Protein AF-A0A957ZV72-F1 (afdb_monomer_lite)

Foldseek 3Di:
DPDDDDDDPPPPPPDPDPDDDPDDDDDDDDDDDDDDDDDDDDDDDDDDDDDDDDDDDDDDDDDDDDDDDDDDDDDDDDDDDDDDDDDPDDDPDPPDDPPPPPPPDDDDDAADEDPFWDKDKDWAWDQDPVRDIAGDAFWKKWWWDFDADPVRHGDDTDDDPVPTFIDTQHRRRITMTHRHGPDDTDIDTDDCPDDDDPVDPVPD

Structure (mmCIF, N/CA/C/O backbone):
data_AF-A0A957ZV72-F1
#
_entry.id   AF-A0A957ZV72-F1
#
loop_
_atom_site.group_PDB
_atom_site.id
_atom_site.type_symbol
_atom_site.label_atom_id
_atom_site.label_alt_id
_atom_site.label_comp_id
_atom_site.label_asym_id
_atom_site.label_entity_id
_atom_site.label_seq_id
_atom_site.pdbx_PDB_ins_code
_atom_site.Cartn_x
_atom_site.Cartn_y
_atom_site.Cartn_z
_atom_site.occupancy
_atom_site.B_iso_or_equiv
_atom_site.auth_seq_id
_atom_site.auth_comp_id
_atom_site.auth_asym_id
_atom_site.auth_atom_id
_atom_site.pdbx_PDB_model_num
ATOM 1 N N . MET A 1 1 ? -4.746 -18.434 36.155 1.00 45.59 1 MET A N 1
ATOM 2 C CA . MET A 1 1 ? -4.227 -19.087 34.923 1.00 45.59 1 MET A CA 1
ATOM 3 C C . MET A 1 1 ? -5.221 -18.943 33.766 1.00 45.59 1 MET A C 1
ATOM 5 O O . MET A 1 1 ? -6.078 -19.796 33.589 1.00 45.59 1 MET A O 1
ATOM 9 N N . ARG A 1 2 ? -5.132 -17.866 32.978 1.00 45.94 2 ARG A N 1
ATOM 10 C CA . ARG A 1 2 ? -5.829 -17.710 31.684 1.00 45.94 2 ARG A CA 1
ATOM 11 C C . ARG A 1 2 ? -4.906 -16.926 30.745 1.00 45.94 2 ARG A C 1
ATOM 13 O O . ARG A 1 2 ? -5.016 -15.717 30.615 1.00 45.94 2 ARG A O 1
ATOM 20 N N . ARG A 1 3 ? -3.920 -17.613 30.167 1.00 46.44 3 ARG A N 1
ATOM 21 C CA . ARG A 1 3 ? -2.978 -17.070 29.171 1.00 46.44 3 ARG A CA 1
ATOM 22 C C . ARG A 1 3 ? -2.811 -18.088 28.044 1.00 46.44 3 ARG A C 1
ATOM 24 O O . ARG A 1 3 ? -1.735 -18.650 27.888 1.00 46.44 3 ARG A O 1
ATOM 31 N N . THR A 1 4 ? -3.893 -18.429 27.337 1.00 46.22 4 THR A N 1
ATOM 32 C CA . THR A 1 4 ? -3.816 -19.278 26.121 1.00 46.22 4 THR A CA 1
ATOM 33 C C . THR A 1 4 ? -5.103 -19.264 25.280 1.00 46.22 4 THR A C 1
ATOM 35 O O . THR A 1 4 ? -5.586 -20.293 24.847 1.00 46.22 4 THR A O 1
ATOM 38 N N . PHE A 1 5 ? -5.703 -18.101 25.059 1.00 44.22 5 PHE A N 1
ATOM 39 C CA . PHE A 1 5 ? -6.773 -17.887 24.069 1.00 44.22 5 PHE A CA 1
ATOM 40 C C . PHE A 1 5 ? -6.642 -16.397 23.731 1.00 44.22 5 PHE A C 1
ATOM 42 O O . PHE A 1 5 ? -6.882 -15.571 24.597 1.00 44.22 5 PHE A O 1
ATOM 49 N N . ILE A 1 6 ? -6.089 -15.956 22.605 1.00 45.47 6 ILE A N 1
ATOM 50 C CA . ILE A 1 6 ? -6.620 -16.099 21.252 1.00 45.47 6 ILE A CA 1
ATOM 51 C C . ILE A 1 6 ? -5.424 -16.011 20.295 1.00 45.47 6 ILE A C 1
ATOM 53 O O . ILE A 1 6 ? -4.884 -14.950 19.998 1.00 45.47 6 ILE A O 1
ATOM 57 N N . MET A 1 7 ? -4.991 -17.188 19.868 1.00 45.09 7 MET A N 1
ATOM 58 C CA . MET A 1 7 ? -4.287 -17.422 18.619 1.00 45.09 7 MET A CA 1
ATOM 59 C C . MET A 1 7 ? -5.376 -17.534 17.538 1.00 45.09 7 MET A C 1
ATOM 61 O O . MET A 1 7 ? -6.415 -18.133 17.809 1.00 45.09 7 MET A O 1
ATOM 65 N N . ALA A 1 8 ? -5.121 -16.981 16.348 1.00 45.22 8 ALA A N 1
ATOM 66 C CA . ALA A 1 8 ? -5.982 -16.967 15.153 1.00 45.22 8 ALA A CA 1
ATOM 67 C C . ALA A 1 8 ? -6.896 -15.736 14.971 1.00 45.22 8 ALA A C 1
ATOM 69 O O . ALA A 1 8 ? -8.117 -15.836 14.872 1.00 45.22 8 ALA A O 1
ATOM 70 N N . MET A 1 9 ? -6.276 -14.564 14.800 1.00 43.50 9 MET A N 1
ATOM 71 C CA . MET A 1 9 ? -6.850 -13.495 13.979 1.00 43.50 9 MET A CA 1
ATOM 72 C C . MET A 1 9 ? -6.660 -13.891 12.506 1.00 43.50 9 MET A C 1
ATOM 74 O O . MET A 1 9 ? -5.627 -13.619 11.899 1.00 43.50 9 MET A O 1
ATOM 78 N N . VAL A 1 10 ? -7.623 -14.631 11.954 1.00 46.09 10 VAL A N 1
ATOM 79 C CA . VAL A 1 10 ? -7.646 -14.994 10.532 1.00 46.09 10 VAL A CA 1
ATOM 80 C C . VAL A 1 10 ? -8.085 -13.761 9.747 1.00 46.09 10 VAL A C 1
ATOM 82 O O . VAL A 1 10 ? -9.275 -13.489 9.599 1.00 46.09 10 VAL A O 1
ATOM 85 N N . VAL A 1 11 ? -7.111 -12.990 9.269 1.00 50.31 11 VAL A N 1
ATOM 86 C CA . VAL A 1 11 ? -7.327 -11.938 8.272 1.00 50.31 11 VAL A CA 1
ATOM 87 C C . VAL A 1 11 ? -7.622 -12.630 6.942 1.00 50.31 11 VAL A C 1
ATOM 89 O O . VAL A 1 11 ? -6.724 -13.020 6.201 1.00 50.31 11 VAL A O 1
ATOM 92 N N . GLY A 1 12 ? -8.907 -12.849 6.668 1.00 43.62 12 GLY A N 1
ATOM 93 C CA . GLY A 1 12 ? -9.397 -13.338 5.382 1.00 43.62 12 GLY A CA 1
ATOM 94 C C . GLY A 1 12 ? -9.333 -12.237 4.327 1.00 43.62 12 GLY A C 1
ATOM 95 O O . GLY A 1 12 ? -10.358 -11.670 3.962 1.00 43.62 12 GLY A O 1
ATOM 96 N N . MET A 1 13 ? -8.131 -11.914 3.854 1.00 54.44 13 MET A N 1
ATOM 97 C CA . MET A 1 13 ? -7.913 -11.013 2.722 1.00 54.44 13 MET A CA 1
ATOM 98 C C . MET A 1 13 ? -8.269 -11.760 1.429 1.00 54.44 13 MET A C 1
ATOM 100 O O . MET A 1 13 ? -7.431 -12.408 0.805 1.00 54.44 13 MET A O 1
ATOM 104 N N . MET A 1 14 ? -9.552 -11.740 1.059 1.00 45.16 14 MET A N 1
ATOM 105 C CA . MET A 1 14 ? -10.041 -12.338 -0.184 1.00 45.16 14 MET A CA 1
ATOM 106 C C . MET A 1 14 ? -9.709 -11.411 -1.363 1.00 45.16 14 MET A C 1
ATOM 108 O O . MET A 1 14 ? -10.489 -10.541 -1.740 1.00 45.16 14 MET A O 1
ATOM 112 N N . LEU A 1 15 ? -8.510 -11.591 -1.917 1.00 51.59 15 LEU A N 1
ATOM 113 C CA . LEU A 1 15 ? -7.984 -10.851 -3.064 1.00 51.59 15 LEU A CA 1
ATOM 114 C C . LEU A 1 15 ? -8.458 -11.523 -4.362 1.00 51.59 15 LEU A C 1
ATOM 116 O O . LEU A 1 15 ? -7.923 -12.549 -4.780 1.00 51.59 15 LEU A O 1
ATOM 120 N N . ILE A 1 16 ? -9.497 -10.974 -4.996 1.00 52.09 16 ILE A N 1
ATOM 121 C CA . ILE A 1 16 ? -9.956 -11.429 -6.317 1.00 52.09 16 ILE A CA 1
ATOM 122 C C . ILE A 1 16 ? -9.076 -10.749 -7.376 1.00 52.09 16 ILE A C 1
ATOM 124 O O . ILE A 1 16 ? -9.404 -9.678 -7.877 1.00 52.09 16 ILE A O 1
ATOM 128 N N . LEU A 1 17 ? -7.930 -11.359 -7.696 1.00 48.47 17 LEU A N 1
ATOM 129 C CA . LEU A 1 17 ? -7.063 -10.917 -8.793 1.00 48.47 17 LEU A CA 1
ATOM 130 C C . LEU A 1 17 ? -7.601 -11.444 -10.126 1.00 48.47 17 LEU A C 1
ATOM 132 O O . LEU A 1 17 ? -7.344 -12.584 -10.514 1.00 48.47 17 LEU A O 1
ATOM 136 N N . ALA A 1 18 ? -8.333 -10.604 -10.852 1.00 53.28 18 ALA A N 1
ATOM 137 C CA . ALA A 1 18 ? -8.634 -10.842 -12.258 1.00 53.28 18 ALA A CA 1
ATOM 138 C C . ALA A 1 18 ? -7.395 -10.501 -13.108 1.00 53.28 18 ALA A C 1
ATOM 140 O O . ALA A 1 18 ? -7.276 -9.409 -13.652 1.00 53.28 18 ALA A O 1
ATOM 141 N N . ALA A 1 19 ? -6.451 -11.439 -13.212 1.00 41.66 19 ALA A N 1
ATOM 142 C CA . ALA A 1 19 ? -5.298 -11.310 -14.098 1.00 41.66 19 ALA A CA 1
ATOM 143 C C . ALA A 1 19 ? -5.722 -11.544 -15.562 1.00 41.66 19 ALA A C 1
ATOM 145 O O . ALA A 1 19 ? -5.683 -12.667 -16.067 1.00 41.66 19 ALA A O 1
ATOM 146 N N . CYS A 1 20 ? -6.148 -10.488 -16.256 1.00 64.12 20 CYS A N 1
ATOM 147 C CA . CYS A 1 20 ? -6.241 -10.491 -17.716 1.00 64.12 20 CYS A CA 1
ATOM 148 C C . CYS A 1 20 ? -4.926 -9.961 -18.293 1.00 64.12 20 CYS A C 1
ATOM 150 O O . CYS A 1 20 ? -4.662 -8.769 -18.234 1.00 64.12 20 CYS A O 1
ATOM 152 N N . GLY A 1 21 ? -4.097 -10.848 -18.846 1.00 46.22 21 GLY A N 1
ATOM 153 C CA . GLY A 1 21 ? -2.824 -10.445 -19.447 1.00 46.22 21 GLY A CA 1
ATOM 154 C C . GLY A 1 21 ? -2.107 -11.584 -20.160 1.00 46.22 21 GLY A C 1
ATOM 155 O O . GLY A 1 21 ? -1.022 -11.990 -19.760 1.00 46.22 21 GLY A O 1
ATOM 156 N N . ARG A 1 22 ? -2.721 -12.141 -21.212 1.00 54.75 22 ARG A N 1
ATOM 157 C CA . ARG A 1 22 ? -2.072 -13.099 -22.123 1.00 54.75 22 ARG A CA 1
ATOM 158 C C . ARG A 1 22 ? -1.557 -12.340 -23.349 1.00 54.75 22 ARG A C 1
ATOM 160 O O . ARG A 1 22 ? -2.198 -12.347 -24.393 1.00 54.75 22 ARG A O 1
ATOM 167 N N . GLY A 1 23 ? -0.424 -11.660 -23.185 1.00 50.06 23 GLY A N 1
ATOM 168 C CA . GLY A 1 23 ? 0.313 -10.992 -24.259 1.00 50.06 23 GLY A CA 1
ATOM 169 C C . GLY A 1 23 ? 1.466 -11.866 -24.749 1.00 50.06 23 GLY A C 1
ATOM 170 O O . GLY A 1 23 ? 2.357 -12.229 -23.987 1.00 50.06 23 GLY A O 1
ATOM 171 N N . ASN A 1 24 ? 1.403 -12.249 -26.018 1.00 56.78 24 ASN A N 1
ATOM 172 C CA . ASN A 1 24 ? 2.382 -13.043 -26.749 1.00 56.78 24 ASN A CA 1
ATOM 173 C C . ASN A 1 24 ? 3.708 -12.257 -26.853 1.00 56.78 24 ASN A C 1
ATOM 175 O O . ASN A 1 24 ? 3.723 -11.190 -27.458 1.00 56.78 24 ASN A O 1
ATOM 179 N N . ARG A 1 25 ? 4.806 -12.743 -26.255 1.00 46.50 25 ARG A N 1
ATOM 180 C CA . ARG A 1 25 ? 6.123 -12.088 -26.357 1.00 46.50 25 ARG A CA 1
ATOM 181 C C . ARG A 1 25 ? 6.772 -12.409 -27.702 1.00 46.50 25 ARG A C 1
ATOM 183 O O . ARG A 1 25 ? 7.169 -13.547 -27.944 1.00 46.50 25 ARG A O 1
ATOM 190 N N . GLU A 1 26 ? 6.897 -11.395 -28.545 1.00 67.38 26 GLU A N 1
ATOM 191 C CA . GLU A 1 26 ? 7.863 -11.367 -29.643 1.00 67.38 26 GLU A CA 1
ATOM 192 C C . GLU A 1 26 ? 9.264 -11.108 -29.044 1.00 67.38 26 GLU A C 1
ATOM 194 O O . GLU A 1 26 ? 9.379 -10.315 -28.106 1.00 67.38 26 GLU A O 1
ATOM 199 N N . PRO A 1 27 ? 10.332 -11.795 -29.486 1.00 63.53 27 PRO A N 1
ATOM 200 C CA . PRO A 1 27 ? 11.671 -11.581 -28.943 1.00 63.53 27 PRO A CA 1
ATOM 201 C C . PRO A 1 27 ? 12.227 -10.219 -29.386 1.00 63.53 27 PRO A C 1
ATOM 203 O O . PRO A 1 27 ? 12.550 -10.021 -30.557 1.00 63.53 27 PRO A O 1
ATOM 206 N N . THR A 1 28 ? 12.355 -9.289 -28.437 1.00 76.19 28 THR A N 1
ATOM 207 C CA . THR A 1 28 ? 13.038 -7.999 -28.617 1.00 76.19 28 THR A CA 1
ATOM 208 C C . THR A 1 28 ? 14.521 -8.223 -28.945 1.00 76.19 28 THR A C 1
ATOM 210 O O . THR A 1 28 ? 15.178 -8.999 -28.245 1.00 76.19 28 THR A O 1
ATOM 213 N N . PRO A 1 29 ? 15.072 -7.574 -29.988 1.00 67.19 29 PRO A N 1
ATOM 214 C CA . PRO A 1 29 ? 16.480 -7.701 -30.337 1.00 67.19 29 PRO A CA 1
ATOM 215 C C . PRO A 1 29 ? 17.395 -7.112 -29.254 1.00 67.19 29 PRO A C 1
ATOM 217 O O . PRO A 1 29 ? 17.134 -6.056 -28.684 1.00 67.19 29 PRO A O 1
ATOM 220 N N . GLU A 1 30 ? 18.483 -7.837 -29.014 1.00 75.38 30 GLU A N 1
ATOM 221 C CA . GLU A 1 30 ? 19.587 -7.546 -28.101 1.00 75.38 30 GLU A CA 1
ATOM 222 C C . GLU A 1 30 ? 20.154 -6.123 -28.311 1.00 75.38 30 GLU A C 1
ATOM 224 O O . GLU A 1 30 ? 20.545 -5.782 -29.434 1.00 75.38 30 GLU A O 1
ATOM 229 N N . PRO A 1 31 ? 20.195 -5.264 -27.272 1.00 68.81 31 PRO A N 1
ATOM 230 C CA . PRO A 1 31 ? 20.729 -3.913 -27.398 1.00 68.81 31 PRO A CA 1
ATOM 231 C C . PRO A 1 31 ? 22.260 -3.918 -27.515 1.00 68.81 31 PRO A C 1
ATOM 233 O O . PRO A 1 31 ? 22.969 -4.611 -26.786 1.00 68.81 31 PRO A O 1
ATOM 236 N N . ALA A 1 32 ? 22.768 -3.100 -28.439 1.00 71.31 32 ALA A N 1
ATOM 237 C CA . ALA A 1 32 ? 24.193 -2.860 -28.649 1.00 71.31 32 ALA A CA 1
ATOM 238 C C . ALA A 1 32 ? 24.869 -2.258 -27.394 1.00 71.31 32 ALA A C 1
ATOM 240 O O . ALA A 1 32 ? 24.227 -1.504 -26.659 1.00 71.31 32 ALA A O 1
ATOM 241 N N . PRO A 1 33 ? 26.167 -2.532 -27.152 1.00 67.31 33 PRO A N 1
ATOM 242 C CA . PRO A 1 33 ? 26.871 -2.036 -25.972 1.00 67.31 33 PRO A CA 1
ATOM 243 C C . PRO A 1 33 ? 26.966 -0.505 -25.979 1.00 67.31 33 PRO A C 1
ATOM 245 O O . PRO A 1 33 ? 27.531 0.093 -26.898 1.00 67.31 33 PRO A O 1
ATOM 248 N N . ALA A 1 34 ? 26.425 0.125 -24.934 1.00 65.62 34 ALA A N 1
ATOM 249 C CA . ALA A 1 34 ? 26.531 1.560 -24.712 1.00 65.62 34 ALA A CA 1
ATOM 250 C C . ALA A 1 34 ? 27.957 1.942 -24.280 1.00 65.62 34 ALA A C 1
ATOM 252 O O . ALA A 1 34 ? 28.558 1.332 -23.394 1.00 65.62 34 ALA A O 1
ATOM 253 N N . VAL A 1 35 ? 28.486 2.968 -24.943 1.00 66.25 35 VAL A N 1
ATOM 254 C CA . VAL A 1 35 ? 29.774 3.609 -24.678 1.00 66.25 35 VAL A CA 1
ATOM 255 C C . VAL A 1 35 ? 29.698 4.349 -23.341 1.00 66.25 35 VAL A C 1
ATOM 257 O O . VAL A 1 35 ? 28.808 5.166 -23.129 1.00 66.25 35 VAL A O 1
ATOM 260 N N . VAL A 1 36 ? 30.637 4.057 -22.442 1.00 58.34 36 VAL A N 1
ATOM 261 C CA . VAL A 1 36 ? 30.782 4.724 -21.142 1.00 58.34 36 VAL A CA 1
ATOM 262 C C . VAL A 1 36 ? 31.534 6.042 -21.348 1.00 58.34 36 VAL A C 1
ATOM 264 O O . VAL A 1 36 ? 32.746 6.030 -21.555 1.00 58.34 36 VAL A O 1
ATOM 267 N N . GLU A 1 37 ? 30.834 7.176 -21.288 1.00 61.84 37 GLU A N 1
ATOM 268 C CA . GLU A 1 37 ? 31.461 8.486 -21.071 1.00 61.84 37 GLU A CA 1
ATOM 269 C C . GLU A 1 37 ? 31.546 8.762 -19.565 1.00 61.84 37 GLU A C 1
ATOM 271 O O . GLU A 1 37 ? 30.541 8.819 -18.857 1.00 61.84 37 GLU A O 1
ATOM 276 N N . ALA A 1 38 ? 32.774 8.904 -19.066 1.00 56.56 38 ALA A N 1
ATOM 277 C CA . ALA A 1 38 ? 33.053 9.301 -17.694 1.00 56.56 38 ALA A CA 1
ATOM 278 C C . ALA A 1 38 ? 32.670 10.776 -17.501 1.00 56.56 38 ALA A C 1
ATOM 280 O O . ALA A 1 38 ? 33.185 11.644 -18.201 1.00 56.56 38 ALA A O 1
ATOM 281 N N . THR A 1 39 ? 31.774 11.052 -16.553 1.00 58.66 39 THR A N 1
ATOM 282 C CA . THR A 1 39 ? 31.463 12.414 -16.103 1.00 58.66 39 THR A CA 1
ATOM 283 C C . THR A 1 39 ? 32.084 12.637 -14.729 1.00 58.66 39 THR A C 1
ATOM 285 O O . THR A 1 39 ? 31.891 11.838 -13.813 1.00 58.66 39 THR A O 1
ATOM 288 N N . ASP A 1 40 ? 32.857 13.716 -14.630 1.00 55.91 40 ASP A N 1
ATOM 289 C CA . ASP A 1 40 ? 33.667 14.106 -13.483 1.00 55.91 40 ASP A CA 1
ATOM 290 C C . ASP A 1 40 ? 32.855 14.436 -12.218 1.00 55.91 40 ASP A C 1
ATOM 292 O O . ASP A 1 40 ? 31.819 15.102 -12.242 1.00 55.91 40 ASP A O 1
ATOM 296 N N . THR A 1 41 ? 33.405 13.994 -11.090 1.00 54.50 41 THR A N 1
ATOM 297 C CA . THR A 1 41 ? 32.972 14.216 -9.707 1.00 54.50 41 THR A CA 1
ATOM 298 C C . THR A 1 41 ? 33.077 15.692 -9.289 1.00 54.50 41 THR A C 1
ATOM 300 O O . THR A 1 41 ? 34.176 16.250 -9.356 1.00 54.50 41 THR A O 1
ATOM 303 N N . PRO A 1 42 ? 32.025 16.332 -8.738 1.00 65.38 42 PRO A N 1
ATOM 304 C CA . PRO A 1 42 ? 32.195 17.582 -8.012 1.00 65.38 42 PRO A CA 1
ATOM 305 C C . PRO A 1 42 ? 32.554 17.345 -6.534 1.00 65.38 42 PRO A C 1
ATOM 307 O O . PRO A 1 42 ? 31.816 16.757 -5.748 1.00 65.38 42 PRO A O 1
ATOM 310 N N . THR A 1 43 ? 33.738 17.858 -6.221 1.00 63.94 43 THR A N 1
ATOM 311 C CA . THR A 1 43 ? 34.364 18.241 -4.952 1.00 63.94 43 THR A CA 1
ATOM 312 C C . THR A 1 43 ? 33.451 18.572 -3.761 1.00 63.94 43 THR A C 1
ATOM 314 O O . THR A 1 43 ? 32.614 19.470 -3.805 1.00 63.94 43 THR A O 1
ATOM 317 N N . THR A 1 44 ? 33.778 17.907 -2.650 1.00 58.78 44 THR A N 1
ATOM 318 C CA . THR A 1 44 ? 33.471 18.173 -1.236 1.00 58.78 44 THR A CA 1
ATOM 319 C C . THR A 1 44 ? 33.630 19.642 -0.821 1.00 58.78 44 THR A C 1
ATOM 321 O O . THR A 1 44 ? 34.706 20.219 -0.983 1.00 58.78 44 THR A O 1
ATOM 324 N N . ALA A 1 45 ? 32.603 20.218 -0.185 1.00 61.97 45 ALA A N 1
ATOM 325 C CA . ALA A 1 45 ? 32.654 21.542 0.435 1.00 61.97 45 ALA A CA 1
ATOM 326 C C . ALA A 1 45 ? 32.321 21.484 1.941 1.00 61.97 45 ALA A C 1
ATOM 328 O O . ALA A 1 45 ? 31.196 21.195 2.328 1.00 61.97 45 ALA A O 1
ATOM 329 N N . ALA A 1 46 ? 33.361 21.770 2.730 1.00 53.66 46 ALA A N 1
ATOM 330 C CA . ALA A 1 46 ? 33.440 22.387 4.059 1.00 53.66 46 ALA A CA 1
ATOM 331 C C . ALA A 1 46 ? 32.378 22.089 5.143 1.00 53.66 46 ALA A C 1
ATOM 333 O O . ALA A 1 46 ? 31.261 22.597 5.141 1.00 53.66 46 ALA A O 1
ATOM 334 N N . GLU A 1 47 ? 32.868 21.392 6.165 1.00 60.19 47 GLU A N 1
ATOM 335 C CA . GLU A 1 47 ? 32.366 21.242 7.532 1.00 60.19 47 GLU A CA 1
ATOM 336 C C . GLU A 1 47 ? 32.530 22.550 8.347 1.00 60.19 47 GLU A C 1
ATOM 338 O O . GLU A 1 47 ? 33.642 23.087 8.403 1.00 60.19 47 GLU A O 1
ATOM 343 N N . PRO A 1 48 ? 31.475 23.094 8.986 1.00 63.34 48 PRO A N 1
ATOM 344 C CA . PRO A 1 48 ? 31.622 24.093 10.041 1.00 63.34 48 PRO A CA 1
ATOM 345 C C . PRO A 1 48 ? 31.706 23.440 11.434 1.00 63.34 48 PRO A C 1
ATOM 347 O O . PRO A 1 48 ? 30.928 22.555 11.780 1.00 63.34 48 PRO A O 1
ATOM 350 N N . ALA A 1 49 ? 32.668 23.923 12.223 1.00 63.09 49 ALA A N 1
ATOM 351 C CA . ALA A 1 49 ? 33.019 23.465 13.566 1.00 63.09 49 ALA A CA 1
ATOM 352 C C . ALA A 1 49 ? 31.898 23.652 14.616 1.00 63.09 49 ALA A C 1
ATOM 354 O O . ALA A 1 49 ? 31.157 24.639 14.542 1.00 63.09 49 ALA A O 1
ATOM 355 N N . PRO A 1 50 ? 31.816 22.783 15.643 1.00 64.25 50 PRO A N 1
ATOM 356 C CA . PRO A 1 50 ? 30.944 22.994 16.793 1.00 64.25 50 PRO A CA 1
ATOM 357 C C . PRO A 1 50 ? 31.540 24.025 17.767 1.00 64.25 50 PRO A C 1
ATOM 359 O O . PRO A 1 50 ? 32.752 24.116 17.952 1.00 64.25 50 PRO A O 1
ATOM 362 N N . THR A 1 51 ? 30.657 24.826 18.367 1.00 70.00 51 THR A N 1
ATOM 363 C CA . THR A 1 51 ? 30.949 25.775 19.450 1.00 70.00 51 THR A CA 1
ATOM 364 C C . THR A 1 51 ? 30.421 25.176 20.750 1.00 70.00 51 THR A C 1
ATOM 366 O O . THR A 1 51 ? 29.231 24.880 20.836 1.00 70.00 51 THR A O 1
ATOM 369 N N . ASP A 1 52 ? 31.313 24.997 21.722 1.00 54.22 52 ASP A N 1
ATOM 370 C CA . ASP A 1 52 ? 31.051 24.420 23.043 1.00 54.22 52 ASP A CA 1
ATOM 371 C C . ASP A 1 52 ? 30.381 25.400 24.035 1.00 54.22 52 ASP A C 1
ATOM 373 O O . ASP A 1 52 ? 30.771 26.567 24.114 1.00 54.22 52 ASP A O 1
ATOM 377 N N . GLU A 1 53 ? 29.473 24.826 24.849 1.00 50.75 53 GLU A N 1
ATOM 378 C CA . GLU A 1 53 ? 29.155 25.101 26.277 1.00 50.75 53 GLU A CA 1
ATOM 379 C C . GLU A 1 53 ? 28.501 26.445 26.717 1.00 50.75 53 GLU A C 1
ATOM 381 O O . GLU A 1 53 ? 28.586 27.431 25.983 1.00 50.75 53 GLU A O 1
ATOM 386 N N . PRO A 1 54 ? 27.896 26.571 27.943 1.00 63.50 54 PRO A N 1
ATOM 387 C CA . PRO A 1 54 ? 27.778 25.599 29.064 1.00 63.50 54 PRO A CA 1
ATOM 388 C C . PRO A 1 54 ? 26.405 25.502 29.823 1.00 63.50 54 PRO A C 1
ATOM 390 O O . PRO A 1 54 ? 25.571 26.401 29.771 1.00 63.50 54 PRO A O 1
ATOM 393 N N . THR A 1 55 ? 26.292 24.450 30.658 1.00 50.59 55 THR A N 1
ATOM 394 C CA . THR A 1 55 ? 25.784 24.386 32.066 1.00 50.59 55 THR A CA 1
ATOM 395 C C . THR A 1 55 ? 24.340 24.761 32.464 1.00 50.59 55 THR A C 1
ATOM 397 O O . THR A 1 55 ? 23.987 25.937 32.496 1.00 50.59 55 THR A O 1
ATOM 400 N N . ALA A 1 56 ? 23.601 23.767 33.001 1.00 43.66 56 ALA A N 1
ATOM 401 C CA . ALA A 1 56 ? 23.004 23.689 34.367 1.00 43.66 56 ALA A CA 1
ATOM 402 C C . ALA A 1 56 ? 22.032 22.476 34.435 1.00 43.66 56 ALA A C 1
ATOM 404 O O . ALA A 1 56 ? 21.134 22.376 33.613 1.00 43.66 56 ALA A O 1
ATOM 405 N N . GLU A 1 57 ? 22.280 21.419 35.218 1.00 47.72 57 GLU A N 1
ATOM 406 C CA . GLU A 1 57 ? 22.041 21.249 36.670 1.00 47.72 57 GLU A CA 1
ATOM 407 C C . GLU A 1 57 ? 20.594 20.816 37.042 1.00 47.72 57 GLU A C 1
ATOM 409 O O . GLU A 1 57 ? 19.656 21.585 36.864 1.00 47.72 57 GLU A O 1
ATOM 414 N N . SER A 1 58 ? 20.497 19.633 37.696 1.00 48.03 58 SER A N 1
ATOM 415 C CA . SER A 1 58 ? 19.456 19.173 38.662 1.00 48.03 58 SER A CA 1
ATOM 416 C C . SER A 1 58 ? 18.091 18.697 38.097 1.00 48.03 58 SER A C 1
ATOM 418 O O . SER A 1 58 ? 17.528 19.358 37.243 1.00 48.03 58 SER A O 1
ATOM 420 N N . THR A 1 59 ? 17.407 17.605 38.500 1.00 52.50 59 THR A N 1
ATOM 421 C CA . THR A 1 59 ? 17.390 16.676 39.664 1.00 52.50 59 THR A CA 1
ATOM 422 C C . THR A 1 59 ? 16.464 15.471 39.314 1.00 52.50 59 THR A C 1
ATOM 424 O O . THR A 1 59 ? 15.578 15.647 38.478 1.00 52.50 59 THR A O 1
ATOM 427 N N . PRO A 1 60 ? 16.588 14.275 39.940 1.00 64.38 60 PRO A N 1
ATOM 428 C CA . PRO A 1 60 ? 15.799 13.069 39.638 1.00 64.38 60 PRO A CA 1
ATOM 429 C C . PRO A 1 60 ? 14.571 12.857 40.552 1.00 64.38 60 PRO A C 1
ATOM 431 O O . PRO A 1 60 ? 14.642 13.146 41.744 1.00 64.38 60 PRO A O 1
ATOM 434 N N . ALA A 1 61 ? 13.486 12.289 40.006 1.00 47.81 61 ALA A N 1
ATOM 435 C CA . ALA A 1 61 ? 12.296 11.752 40.700 1.00 47.81 61 ALA A CA 1
ATOM 436 C C . ALA A 1 61 ? 11.347 11.159 39.625 1.00 47.81 61 ALA A C 1
ATOM 438 O O . ALA A 1 61 ? 11.238 11.748 38.559 1.00 47.81 61 ALA A O 1
ATOM 439 N N . GLU A 1 62 ? 10.600 10.064 39.744 1.00 48.44 62 GLU A N 1
ATOM 440 C CA . GLU A 1 62 ? 10.304 9.101 40.802 1.00 48.44 62 GLU A CA 1
ATOM 441 C C . GLU A 1 62 ? 9.564 7.933 40.110 1.00 48.44 62 GLU A C 1
ATOM 443 O O . GLU A 1 62 ? 8.740 8.144 39.220 1.00 48.44 62 GLU A O 1
ATOM 448 N N . GLU A 1 63 ? 9.893 6.702 40.487 1.00 59.00 63 GLU A N 1
ATOM 449 C CA . GLU A 1 63 ? 9.211 5.465 40.096 1.00 59.00 63 GLU A CA 1
ATOM 450 C C . GLU A 1 63 ? 7.858 5.349 40.820 1.00 59.00 63 GLU A C 1
ATOM 452 O O . GLU A 1 63 ? 7.804 5.578 42.029 1.00 59.00 63 GLU A O 1
ATOM 457 N N . PRO A 1 64 ? 6.788 4.886 40.147 1.00 60.41 64 PRO A N 1
ATOM 458 C CA . PRO A 1 64 ? 5.806 4.089 40.868 1.00 60.41 64 PRO A CA 1
ATOM 459 C C . PRO A 1 64 ? 5.482 2.775 40.151 1.00 60.41 64 PRO A C 1
ATOM 461 O O . PRO A 1 64 ? 4.815 2.725 39.120 1.00 60.41 64 PRO A O 1
ATOM 464 N N . ALA A 1 65 ? 5.970 1.705 40.775 1.00 48.03 65 ALA A N 1
ATOM 465 C CA . ALA A 1 65 ? 5.181 0.627 41.363 1.00 48.03 65 ALA A CA 1
ATOM 466 C C . ALA A 1 65 ? 4.042 -0.001 40.535 1.00 48.03 65 ALA A C 1
ATOM 468 O O . ALA A 1 65 ? 2.966 0.556 40.319 1.00 48.03 65 ALA A O 1
ATOM 469 N N . ALA A 1 66 ? 4.273 -1.280 40.240 1.00 50.03 66 ALA A N 1
ATOM 470 C CA . ALA A 1 66 ? 3.292 -2.289 39.890 1.00 50.03 66 ALA A CA 1
ATOM 471 C C . ALA A 1 66 ? 2.087 -2.330 40.848 1.00 50.03 66 ALA A C 1
ATOM 473 O O . ALA A 1 66 ? 2.209 -2.166 42.062 1.00 50.03 66 ALA A O 1
ATOM 474 N N . THR A 1 67 ? 0.918 -2.668 40.311 1.00 53.16 67 THR A N 1
ATOM 475 C CA . THR A 1 67 ? -0.171 -3.257 41.096 1.00 53.16 67 THR A CA 1
ATOM 476 C C . THR A 1 67 ? -0.742 -4.427 40.311 1.00 53.16 67 THR A C 1
ATOM 478 O O . THR A 1 67 ? -1.504 -4.262 39.360 1.00 53.16 67 THR A O 1
ATOM 481 N N . GLU A 1 68 ? -0.322 -5.624 40.711 1.00 51.84 68 GLU A N 1
ATOM 482 C CA . GLU A 1 68 ? -0.996 -6.876 40.401 1.00 51.84 68 GLU A CA 1
ATOM 483 C C . GLU A 1 68 ? -2.223 -6.984 41.315 1.00 51.84 68 GLU A C 1
ATOM 485 O O . GLU A 1 68 ? -2.098 -6.940 42.538 1.00 51.84 68 GLU A O 1
ATOM 490 N N . ALA A 1 69 ? -3.412 -7.113 40.727 1.00 49.97 69 ALA A N 1
ATOM 491 C CA . ALA A 1 69 ? -4.619 -7.494 41.447 1.00 49.97 69 ALA A CA 1
ATOM 492 C C . ALA A 1 69 ? -5.161 -8.791 40.841 1.00 49.97 69 ALA A C 1
ATOM 494 O O . ALA A 1 69 ? -5.782 -8.815 39.777 1.00 49.97 69 ALA A O 1
ATOM 495 N N . ASP A 1 70 ? -4.841 -9.865 41.552 1.00 48.50 70 ASP A N 1
ATOM 496 C CA . ASP A 1 70 ? -5.421 -11.195 41.491 1.00 48.50 70 ASP A CA 1
ATOM 497 C C . ASP A 1 70 ? -6.857 -11.138 42.042 1.00 48.50 70 ASP A C 1
ATOM 499 O O . ASP A 1 70 ? -7.062 -10.652 43.155 1.00 48.50 70 ASP A O 1
ATOM 503 N N . VAL A 1 71 ? -7.851 -11.607 41.278 1.00 50.75 71 VAL A N 1
ATOM 504 C CA . VAL A 1 71 ? -9.136 -12.022 41.859 1.00 50.75 71 VAL A CA 1
ATOM 505 C C . VAL A 1 71 ? -9.674 -13.246 41.121 1.00 50.75 71 VAL A C 1
ATOM 507 O O . VAL A 1 71 ? -10.254 -13.179 40.035 1.00 50.75 71 VAL A O 1
ATOM 510 N N . ASP A 1 72 ? -9.404 -14.377 41.755 1.00 42.78 72 ASP A N 1
ATOM 511 C CA . ASP A 1 72 ? -10.141 -15.631 41.735 1.00 42.78 72 ASP A CA 1
ATOM 512 C C . ASP A 1 72 ? -11.632 -15.430 42.075 1.00 42.78 72 ASP A C 1
ATOM 514 O O . ASP A 1 72 ? -11.950 -14.738 43.039 1.00 42.78 72 ASP A O 1
ATOM 518 N N . ALA A 1 73 ? -12.541 -16.039 41.307 1.00 47.47 73 ALA A N 1
ATOM 519 C CA . ALA A 1 73 ? -13.871 -16.445 41.779 1.00 47.47 73 ALA A CA 1
ATOM 520 C C . ALA A 1 73 ? -14.602 -17.252 40.698 1.00 47.47 73 ALA A C 1
ATOM 522 O O . ALA A 1 73 ? -15.014 -16.746 39.651 1.00 47.47 73 ALA A O 1
ATOM 523 N N . ALA A 1 74 ? -14.752 -18.540 40.989 1.00 49.41 74 ALA A N 1
ATOM 524 C CA . ALA A 1 74 ? -15.685 -19.448 40.353 1.00 49.41 74 ALA A CA 1
ATOM 525 C C . ALA A 1 74 ? -17.134 -18.947 40.478 1.00 49.41 74 ALA A C 1
ATOM 527 O O . ALA A 1 74 ? -17.483 -18.336 41.477 1.00 49.41 74 ALA A O 1
ATOM 528 N N . GLU A 1 75 ? -17.992 -19.304 39.521 1.00 45.97 75 GLU A N 1
ATOM 529 C CA . GLU A 1 75 ? -19.135 -20.168 39.827 1.00 45.97 75 GLU A CA 1
ATOM 530 C C . GLU A 1 75 ? -19.788 -20.699 38.548 1.00 45.97 75 GLU A C 1
ATOM 532 O O . GLU A 1 75 ? -20.050 -19.990 37.578 1.00 45.97 75 GLU A O 1
ATOM 537 N N . GLN A 1 76 ? -19.977 -22.014 38.562 1.00 50.19 76 GLN A N 1
ATOM 538 C CA . GLN A 1 76 ? -20.730 -22.781 37.590 1.00 50.19 76 GLN A CA 1
ATOM 539 C C . GLN A 1 76 ? -22.214 -22.507 37.822 1.00 50.19 76 GLN A C 1
ATOM 541 O O . GLN A 1 76 ? -22.680 -22.515 38.960 1.00 50.19 76 GLN A O 1
ATOM 546 N N . THR A 1 77 ? -22.982 -22.331 36.755 1.00 45.03 77 THR A N 1
ATOM 547 C CA . THR A 1 77 ? -24.438 -22.448 36.842 1.00 45.03 77 THR A CA 1
ATOM 548 C C . THR A 1 77 ? -24.914 -23.261 35.654 1.00 45.03 77 THR A C 1
ATOM 550 O O . THR A 1 77 ? -25.116 -22.759 34.551 1.00 45.03 77 THR A O 1
ATOM 553 N N . GLU A 1 78 ? -25.029 -24.564 35.890 1.00 61.50 78 GLU A N 1
ATOM 554 C CA . GLU A 1 78 ? -25.785 -25.464 35.035 1.00 61.50 78 GLU A CA 1
ATOM 555 C C . GLU A 1 78 ? -27.264 -25.075 35.125 1.00 61.50 78 GLU A C 1
ATOM 557 O O . GLU A 1 78 ? -27.810 -24.865 36.211 1.00 61.50 78 GLU A O 1
ATOM 562 N N . SER A 1 79 ? -27.932 -24.949 33.983 1.00 54.44 79 SER A N 1
ATOM 563 C CA . SER A 1 79 ? -29.388 -24.858 33.940 1.00 54.44 79 SER A CA 1
ATOM 564 C C . SER A 1 79 ? -29.942 -25.577 32.713 1.00 54.44 79 SER A C 1
ATOM 566 O O . SER A 1 79 ? -29.280 -25.639 31.675 1.00 54.44 79 SER A O 1
ATOM 568 N N . PRO A 1 80 ? -31.120 -26.206 32.866 1.00 59.44 80 PRO A N 1
ATOM 569 C CA . PRO A 1 80 ? -31.475 -27.408 32.136 1.00 59.44 80 PRO A CA 1
ATOM 570 C C . PRO A 1 80 ? -32.045 -27.128 30.748 1.00 59.44 80 PRO A C 1
ATOM 572 O O . PRO A 1 80 ? -32.795 -26.182 30.506 1.00 59.44 80 PRO A O 1
ATOM 575 N N . LEU A 1 81 ? -31.713 -28.063 29.865 1.00 53.25 81 LEU A N 1
ATOM 576 C CA . LEU A 1 81 ? -32.200 -28.242 28.509 1.00 53.25 81 LEU A CA 1
ATOM 577 C C . LEU A 1 81 ? -33.738 -28.366 28.503 1.00 53.25 81 LEU A C 1
ATOM 579 O O . LEU A 1 81 ? -34.290 -29.440 28.739 1.00 53.25 81 LEU A O 1
ATOM 583 N N . SER A 1 82 ? -34.440 -27.263 28.247 1.00 52.50 82 SER A N 1
ATOM 584 C CA . SER A 1 82 ? -35.881 -27.278 27.977 1.00 52.50 82 SER A CA 1
ATOM 585 C C . SER A 1 82 ? -36.099 -27.321 26.470 1.00 52.50 82 SER A C 1
ATOM 587 O O . SER A 1 82 ? -35.823 -26.356 25.761 1.00 52.50 82 SER A O 1
ATOM 589 N N . ALA A 1 83 ? -36.578 -28.466 25.987 1.00 59.72 83 ALA A N 1
ATOM 590 C CA . ALA A 1 83 ? -37.064 -28.637 24.628 1.00 59.72 83 ALA A CA 1
ATOM 591 C C . ALA A 1 83 ? -38.306 -27.757 24.424 1.00 59.72 83 ALA A C 1
ATOM 593 O O . ALA A 1 83 ? -39.378 -28.048 24.951 1.00 59.72 83 ALA A O 1
ATOM 594 N N . GLN A 1 84 ? -38.145 -26.661 23.683 1.00 49.66 84 GLN A N 1
ATOM 595 C CA . GLN A 1 84 ? -39.254 -25.847 23.202 1.00 49.66 84 GLN A CA 1
ATOM 596 C C . GLN A 1 84 ? -39.606 -26.294 21.781 1.00 49.66 84 GLN A C 1
ATOM 598 O O . GLN A 1 84 ? -38.946 -25.928 20.809 1.00 49.66 84 GLN A O 1
ATOM 603 N N . GLU A 1 85 ? -40.659 -27.100 21.666 1.00 60.00 85 GLU A N 1
ATOM 604 C CA . GLU A 1 85 ? -41.372 -27.298 20.407 1.00 60.00 85 GLU A CA 1
ATOM 605 C C . GLU A 1 85 ? -42.001 -25.956 20.004 1.00 60.00 85 GLU A C 1
ATOM 607 O O . GLU A 1 85 ? -42.924 -25.471 20.659 1.00 60.00 85 GLU A O 1
ATOM 612 N N . SER A 1 86 ? -41.466 -25.322 18.957 1.00 54.03 86 SER A N 1
ATOM 613 C CA . SER A 1 86 ? -42.065 -24.127 18.356 1.00 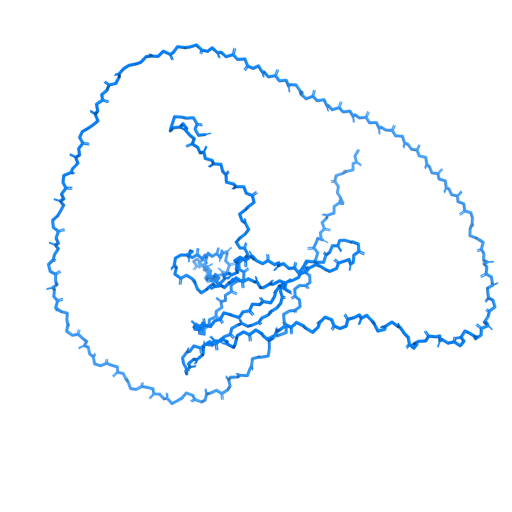54.03 86 SER A CA 1
ATOM 614 C C . SER A 1 86 ? -42.784 -24.485 17.054 1.00 54.03 86 SER A C 1
ATOM 616 O O . SER A 1 86 ? -42.241 -25.228 16.233 1.00 54.03 86 SER A O 1
ATOM 618 N N . PRO A 1 87 ? -44.007 -23.968 16.855 1.00 58.31 87 PRO A N 1
ATOM 619 C CA . PRO A 1 87 ? -44.860 -24.320 15.735 1.00 58.31 87 PRO A CA 1
ATOM 620 C C . PRO A 1 87 ? -44.334 -23.705 14.436 1.00 58.31 87 PRO A C 1
ATOM 622 O O . PRO A 1 87 ? -44.065 -22.507 14.357 1.00 58.31 87 PRO A O 1
ATOM 625 N N . LEU A 1 88 ? -44.255 -24.531 13.392 1.00 54.25 88 LEU A N 1
ATOM 626 C CA . LEU A 1 88 ? -44.134 -24.114 11.996 1.00 54.25 88 LEU A CA 1
ATOM 627 C C . LEU A 1 88 ? -45.364 -23.263 11.618 1.00 54.25 88 LEU A C 1
ATOM 629 O O . LEU A 1 88 ? -46.371 -23.776 11.137 1.00 54.25 88 LEU A O 1
ATOM 633 N N . SER A 1 89 ? -45.307 -21.958 11.865 1.00 55.88 89 SER A N 1
ATOM 634 C CA . SER A 1 89 ? -46.209 -20.987 11.246 1.00 55.88 89 SER A CA 1
ATOM 635 C C . SER A 1 89 ? -45.419 -20.233 10.193 1.00 55.88 89 SER A C 1
ATOM 637 O O . SER A 1 89 ? -44.426 -19.576 10.500 1.00 55.88 89 SER A O 1
ATOM 639 N N . ALA A 1 90 ? -45.850 -20.394 8.945 1.00 58.22 90 ALA A N 1
ATOM 640 C CA . ALA A 1 90 ? -45.346 -19.690 7.783 1.00 58.22 90 ALA A CA 1
ATOM 641 C C . ALA A 1 90 ? -45.290 -18.181 8.066 1.00 58.22 90 ALA A C 1
ATOM 643 O O . ALA A 1 90 ? -46.320 -17.516 8.152 1.00 58.22 90 ALA A O 1
ATOM 644 N N . GLN A 1 91 ? -44.079 -17.651 8.235 1.00 55.66 91 GLN A N 1
ATOM 645 C CA . GLN A 1 91 ? -43.847 -16.221 8.127 1.00 55.66 91 GLN A CA 1
ATOM 646 C C . GLN A 1 91 ? -43.714 -15.898 6.641 1.00 55.66 91 GLN A C 1
ATOM 648 O O . GLN A 1 91 ? -42.669 -16.137 6.031 1.00 55.66 91 GLN A O 1
ATOM 653 N N . ASP A 1 92 ? -44.798 -15.374 6.066 1.00 55.47 92 ASP A N 1
ATOM 654 C CA . ASP A 1 92 ? -44.748 -14.529 4.876 1.00 55.47 92 ASP A CA 1
ATOM 655 C C . ASP A 1 92 ? -43.636 -13.500 5.085 1.00 55.47 92 ASP A C 1
ATOM 657 O O . ASP A 1 92 ? -43.743 -12.596 5.911 1.00 55.47 92 ASP A O 1
ATOM 661 N N . SER A 1 93 ? -42.514 -13.720 4.405 1.00 50.72 93 SER A N 1
ATOM 662 C CA . SER A 1 93 ? -41.298 -12.939 4.573 1.00 50.72 93 SER A CA 1
ATOM 663 C C . SER A 1 93 ? -41.533 -11.528 4.032 1.00 50.72 93 SER A C 1
ATOM 665 O O . SER A 1 93 ? -41.690 -11.384 2.816 1.00 50.72 93 SER A O 1
ATOM 667 N N . PRO A 1 94 ? -41.492 -10.461 4.854 1.00 58.62 94 PRO A N 1
ATOM 668 C CA . PRO A 1 94 ? -41.421 -9.100 4.343 1.00 58.62 94 PRO A CA 1
ATOM 669 C C . PRO A 1 94 ? -39.982 -8.836 3.873 1.00 58.62 94 PRO A C 1
ATOM 671 O O . PRO A 1 94 ? -39.252 -8.022 4.430 1.00 58.62 94 PRO A O 1
ATOM 674 N N . LEU A 1 95 ? -39.554 -9.550 2.833 1.00 58.00 95 LEU A N 1
ATOM 675 C CA . LEU A 1 95 ? -38.231 -9.452 2.207 1.00 58.00 95 LEU A CA 1
ATOM 676 C C . LEU A 1 95 ? -38.079 -8.185 1.335 1.00 58.00 95 LEU A C 1
ATOM 678 O O . LEU A 1 95 ? -37.117 -8.060 0.586 1.00 58.00 95 LEU A O 1
ATOM 682 N N . SER A 1 96 ? -39.021 -7.237 1.404 1.00 57.22 96 SER A N 1
ATOM 683 C CA . SER A 1 96 ? -39.166 -6.175 0.400 1.00 57.22 96 SER A CA 1
ATOM 684 C C . SER A 1 96 ? -38.513 -4.825 0.699 1.00 57.22 96 SER A C 1
ATOM 686 O O . SER A 1 96 ? -38.624 -3.957 -0.161 1.00 57.22 96 SER A O 1
ATOM 688 N N . ALA A 1 97 ? -37.848 -4.570 1.833 1.00 53.16 97 ALA A N 1
ATOM 689 C CA . ALA A 1 97 ? -37.425 -3.180 2.090 1.00 53.16 97 ALA A CA 1
ATOM 690 C C . ALA A 1 97 ? -36.151 -2.944 2.907 1.00 53.16 97 ALA A C 1
ATOM 692 O O . ALA A 1 97 ? -35.948 -1.829 3.377 1.00 53.16 97 ALA A O 1
ATOM 693 N N . LEU A 1 98 ? -35.230 -3.905 3.009 1.00 50.28 98 LEU A N 1
ATOM 694 C CA . LEU A 1 98 ? -33.843 -3.546 3.339 1.00 50.28 98 LEU A CA 1
ATOM 695 C C . LEU A 1 98 ? -33.113 -3.119 2.060 1.00 50.28 98 LEU A C 1
ATOM 697 O O . LEU A 1 98 ? -32.101 -3.694 1.671 1.00 50.28 98 LEU A O 1
ATOM 701 N N . GLN A 1 99 ? -33.650 -2.095 1.388 1.00 54.72 99 GLN A N 1
ATOM 702 C CA . GLN A 1 99 ? -32.847 -1.251 0.511 1.00 54.72 99 GLN A CA 1
ATOM 703 C C . GLN A 1 99 ? -31.940 -0.441 1.434 1.00 54.72 99 GLN A C 1
ATOM 705 O O . GLN A 1 99 ? -32.224 0.713 1.753 1.00 54.72 99 GLN A O 1
ATOM 710 N N . SER A 1 100 ? -30.872 -1.076 1.926 1.00 58.16 100 SER A N 1
ATOM 711 C CA . SER A 1 100 ? -29.735 -0.339 2.462 1.00 58.16 100 SER A CA 1
ATOM 712 C C . SER A 1 100 ? -29.414 0.741 1.435 1.00 58.16 100 SER A C 1
ATOM 714 O O . SER A 1 100 ? -29.341 0.400 0.248 1.00 58.16 100 SER A O 1
ATOM 716 N N . PRO A 1 101 ? -29.310 2.022 1.829 1.00 56.47 101 PRO A N 1
ATOM 717 C CA . PRO A 1 101 ? -28.966 3.073 0.889 1.00 56.47 101 PRO A CA 1
ATOM 718 C C . PRO A 1 101 ? -27.711 2.615 0.153 1.00 56.47 101 PRO A C 1
ATOM 720 O O . PRO A 1 101 ? -26.663 2.408 0.765 1.00 56.47 101 PRO A O 1
ATOM 723 N N . LEU A 1 102 ? -27.857 2.352 -1.147 1.00 57.09 102 LEU A N 1
ATOM 724 C CA . LEU A 1 102 ? -26.743 2.064 -2.031 1.00 57.09 102 LEU A CA 1
ATOM 725 C C . LEU A 1 102 ? -25.958 3.366 -2.092 1.00 57.09 102 LEU A C 1
ATOM 727 O O . LEU A 1 102 ? -26.252 4.236 -2.913 1.00 57.09 102 LEU A O 1
ATOM 731 N N . PHE A 1 103 ? -25.018 3.531 -1.161 1.00 62.03 103 PHE A N 1
ATOM 732 C CA . PHE A 1 103 ? -23.988 4.546 -1.252 1.00 62.03 103 PHE A CA 1
ATOM 733 C C . PHE A 1 103 ? -23.265 4.274 -2.563 1.00 62.03 103 PHE A C 1
ATOM 735 O O . PHE A 1 103 ? -22.440 3.370 -2.677 1.00 62.03 103 PHE A O 1
ATOM 742 N N . THR A 1 104 ? -23.686 4.996 -3.595 1.00 74.38 104 THR A N 1
ATOM 743 C CA . THR A 1 104 ? -23.053 4.948 -4.900 1.00 74.38 104 THR A CA 1
ATOM 744 C C . THR A 1 104 ? -21.785 5.754 -4.731 1.00 74.38 104 THR A C 1
ATOM 746 O O . THR A 1 104 ? -21.826 6.983 -4.748 1.00 74.38 104 THR A O 1
ATOM 749 N N . ALA A 1 105 ? -20.686 5.055 -4.453 1.00 78.31 105 ALA A N 1
ATOM 750 C CA . ALA A 1 105 ? -19.381 5.680 -4.381 1.00 78.31 105 ALA A CA 1
ATOM 751 C C . ALA A 1 105 ? -19.110 6.401 -5.718 1.00 78.31 105 ALA A C 1
ATOM 753 O O . ALA A 1 105 ? -19.457 5.867 -6.780 1.00 78.31 105 ALA A O 1
ATOM 754 N N . PRO A 1 106 ? -18.539 7.615 -5.688 1.00 84.44 106 PRO A N 1
ATOM 755 C CA . PRO A 1 106 ? -18.130 8.308 -6.892 1.00 84.44 106 PRO A CA 1
ATOM 756 C C . PRO A 1 106 ? -17.114 7.446 -7.655 1.00 84.44 106 PRO A C 1
ATOM 758 O O . PRO A 1 106 ? -16.379 6.665 -7.042 1.00 84.44 106 PRO A O 1
ATOM 761 N N . PRO A 1 107 ? -17.065 7.562 -8.991 1.00 86.00 107 PRO A N 1
ATOM 762 C CA . PRO A 1 107 ? -16.075 6.841 -9.776 1.00 86.00 107 PRO A CA 1
ATOM 763 C C . PRO A 1 107 ? -14.667 7.272 -9.346 1.00 86.00 107 PRO A C 1
ATOM 765 O O . PRO A 1 107 ? -14.375 8.466 -9.262 1.00 86.00 107 PRO A O 1
ATOM 768 N N . ILE A 1 108 ? -13.801 6.298 -9.065 1.00 88.88 108 ILE A N 1
ATOM 769 C CA . ILE A 1 108 ? -12.370 6.541 -8.863 1.00 88.88 108 ILE A CA 1
ATOM 770 C C . ILE A 1 108 ? -11.699 6.823 -10.204 1.00 88.88 108 ILE A C 1
ATOM 772 O O . ILE A 1 108 ? -12.116 6.286 -11.230 1.00 88.88 108 ILE A O 1
ATOM 776 N N . ALA A 1 109 ? -10.672 7.676 -10.190 1.00 88.38 109 ALA A N 1
ATOM 777 C CA . ALA A 1 109 ? -9.844 7.902 -11.366 1.00 88.38 109 ALA A CA 1
ATOM 778 C C . ALA A 1 109 ? -9.260 6.563 -11.834 1.00 88.38 109 ALA A C 1
ATOM 780 O O . ALA A 1 109 ? -8.767 5.774 -11.025 1.00 88.38 109 ALA A O 1
ATOM 781 N N . GLU A 1 110 ? -9.360 6.294 -13.133 1.00 92.38 110 GLU A N 1
ATOM 782 C CA . GLU A 1 110 ? -8.728 5.118 -13.718 1.00 92.38 110 GLU A CA 1
ATOM 783 C C . GLU A 1 110 ? -7.203 5.276 -13.613 1.00 92.38 110 GLU A C 1
ATOM 785 O O . GLU A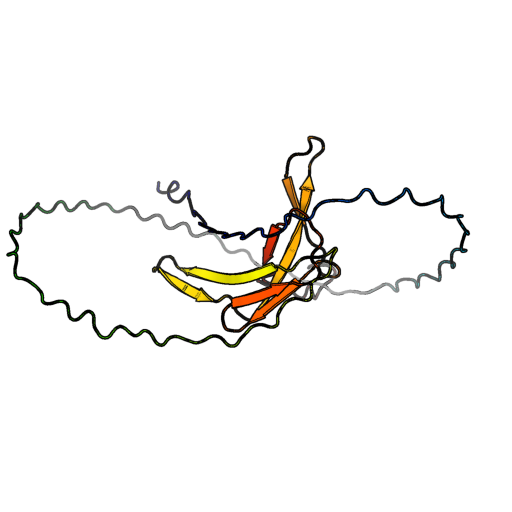 1 110 ? -6.689 6.368 -13.879 1.00 92.38 110 GLU A O 1
ATOM 790 N N . PRO A 1 111 ? -6.470 4.230 -13.194 1.00 94.19 111 PRO A N 1
ATOM 791 C CA . PRO A 1 111 ? -5.024 4.298 -13.093 1.00 94.19 111 PRO A CA 1
ATOM 792 C C . PRO A 1 111 ? -4.420 4.469 -14.487 1.00 94.19 111 PRO A C 1
ATOM 794 O O . PRO A 1 111 ? -4.867 3.849 -15.453 1.00 94.19 111 PRO A O 1
ATOM 797 N N . THR A 1 112 ? -3.365 5.273 -14.580 1.00 92.69 112 THR A N 1
ATOM 798 C CA . THR A 1 112 ? -2.532 5.318 -15.782 1.00 92.69 112 THR A CA 1
ATOM 799 C C . THR A 1 112 ? -1.860 3.959 -15.960 1.00 92.69 112 THR A C 1
ATOM 801 O O . THR A 1 112 ? -1.227 3.450 -15.035 1.00 92.69 112 THR A O 1
ATOM 804 N N . VAL A 1 113 ? -2.031 3.361 -17.136 1.00 95.50 113 VAL A N 1
ATOM 805 C CA . VAL A 1 113 ? -1.411 2.089 -17.519 1.00 95.50 113 VAL A CA 1
ATOM 806 C C . VAL A 1 113 ? -0.746 2.245 -18.879 1.00 95.50 113 VAL A C 1
ATOM 808 O O . VAL A 1 113 ? -1.227 3.003 -19.728 1.00 95.50 113 VAL A O 1
ATOM 811 N N . THR A 1 114 ? 0.353 1.529 -19.089 1.00 95.06 114 THR A N 1
ATOM 812 C CA . THR A 1 114 ? 1.080 1.489 -20.364 1.00 95.06 114 THR A CA 1
ATOM 813 C C . THR A 1 114 ? 1.186 0.044 -20.858 1.00 95.06 114 THR A C 1
ATOM 815 O O . THR A 1 114 ? 0.642 -0.872 -20.245 1.00 95.06 114 THR A O 1
ATOM 818 N N . ASP A 1 115 ? 1.884 -0.193 -21.969 1.00 96.12 115 ASP A N 1
ATOM 819 C CA . ASP A 1 115 ? 2.145 -1.560 -22.440 1.00 96.12 115 ASP A CA 1
ATOM 820 C C . ASP A 1 115 ? 3.116 -2.327 -21.517 1.00 96.12 115 ASP A C 1
ATOM 822 O O . ASP A 1 115 ? 3.150 -3.560 -21.531 1.00 96.12 115 ASP A O 1
ATOM 826 N N . GLU A 1 116 ? 3.898 -1.605 -20.707 1.00 95.75 116 GLU A N 1
ATOM 827 C CA . GLU A 1 116 ? 4.914 -2.160 -19.805 1.00 95.75 116 GLU A CA 1
ATOM 828 C C . GLU A 1 116 ? 4.485 -2.126 -18.335 1.00 95.75 116 GLU A C 1
ATOM 830 O O . GLU A 1 116 ? 5.023 -2.886 -17.533 1.00 95.75 116 GLU A O 1
ATOM 835 N N . THR A 1 117 ? 3.502 -1.292 -17.982 1.00 96.81 117 THR A N 1
ATOM 836 C CA . THR A 1 117 ? 3.030 -1.079 -16.608 1.00 96.81 117 THR A CA 1
ATOM 837 C C . THR A 1 117 ? 1.537 -1.366 -16.463 1.00 96.81 117 THR A C 1
ATOM 839 O O . THR A 1 117 ? 0.724 -1.066 -17.334 1.00 96.81 117 THR A O 1
ATOM 842 N N . GLY A 1 118 ? 1.157 -1.956 -15.333 1.00 96.44 118 GLY A N 1
ATOM 843 C CA . GLY A 1 118 ? -0.227 -2.215 -14.954 1.00 96.44 118 GLY A CA 1
ATOM 844 C C . GLY A 1 118 ? -0.775 -1.203 -13.949 1.00 96.44 118 GLY A C 1
ATOM 845 O O . GLY A 1 118 ? -0.096 -0.276 -13.514 1.00 96.44 118 GLY A O 1
ATOM 846 N N . GLY A 1 119 ? -2.029 -1.417 -13.556 1.00 96.38 119 GLY A N 1
ATOM 847 C CA . GLY A 1 119 ? -2.694 -0.663 -12.500 1.00 96.38 119 GLY A CA 1
ATOM 848 C C . GLY A 1 119 ? -3.314 -1.600 -11.468 1.00 96.38 119 GLY A C 1
ATOM 849 O O . GLY A 1 119 ? -3.814 -2.675 -11.808 1.00 96.38 119 GLY A O 1
ATOM 850 N N . VAL A 1 120 ? -3.293 -1.191 -10.203 1.00 96.75 120 VAL A N 1
ATOM 851 C CA . VAL A 1 120 ? -3.897 -1.912 -9.079 1.00 96.75 120 VAL A CA 1
ATOM 852 C C . VAL A 1 120 ? -5.014 -1.056 -8.503 1.00 96.75 120 VAL A C 1
ATOM 854 O O . VAL A 1 120 ? -4.774 0.024 -7.976 1.00 96.75 120 VAL A O 1
ATOM 857 N N . MET A 1 121 ? -6.246 -1.549 -8.576 1.00 96.88 121 MET A N 1
ATOM 858 C CA . MET A 1 121 ? -7.419 -0.879 -8.014 1.00 96.88 121 MET A CA 1
ATOM 859 C C . MET A 1 121 ? -8.061 -1.767 -6.958 1.00 96.88 121 MET A C 1
ATOM 861 O O . MET A 1 121 ? -8.072 -2.994 -7.088 1.00 96.88 121 MET A O 1
ATOM 865 N N . GLY A 1 122 ? -8.624 -1.162 -5.918 1.00 95.62 122 GLY A N 1
ATOM 866 C CA . GLY A 1 122 ? -9.260 -1.924 -4.854 1.00 95.62 122 GLY A CA 1
ATOM 867 C C . GLY A 1 122 ? -10.050 -1.070 -3.879 1.00 95.62 122 GLY A C 1
ATOM 868 O O . GLY A 1 122 ? -10.254 0.128 -4.068 1.00 95.62 122 GLY A O 1
ATOM 869 N N . THR A 1 123 ? -10.536 -1.717 -2.825 1.00 95.81 123 THR A N 1
ATOM 870 C CA . THR A 1 123 ? -11.207 -1.061 -1.703 1.00 95.81 123 THR A CA 1
ATOM 871 C C . THR A 1 123 ? -10.675 -1.643 -0.407 1.00 95.81 123 THR A C 1
ATOM 873 O O . THR A 1 123 ? -10.669 -2.860 -0.222 1.00 95.81 123 THR A O 1
ATOM 876 N N . LEU A 1 124 ? -10.215 -0.769 0.478 1.00 95.69 124 LEU A N 1
ATOM 877 C CA . LEU A 1 124 ? -9.685 -1.112 1.780 1.00 95.69 124 LEU A CA 1
ATOM 878 C C . LEU A 1 124 ? -10.766 -0.918 2.845 1.00 95.69 124 LEU A C 1
ATOM 880 O O . LEU A 1 124 ? -11.278 0.184 3.053 1.00 95.69 124 LEU A O 1
ATOM 884 N N . ILE A 1 125 ? -11.094 -2.010 3.529 1.00 95.81 125 ILE A N 1
ATOM 885 C CA . ILE A 1 125 ? -12.087 -2.050 4.600 1.00 95.81 125 ILE A CA 1
ATOM 886 C C . ILE A 1 125 ? -11.502 -2.718 5.843 1.00 95.81 125 ILE A C 1
ATOM 888 O O . ILE A 1 125 ? -10.694 -3.641 5.754 1.00 95.81 125 ILE A O 1
ATOM 892 N N . VAL A 1 126 ? -11.957 -2.280 7.010 1.00 94.50 126 VAL A N 1
ATOM 893 C CA . VAL A 1 126 ? -11.729 -2.927 8.301 1.00 94.50 126 VAL A CA 1
ATOM 894 C C . VAL A 1 126 ? -13.037 -3.559 8.743 1.00 94.50 126 VAL A C 1
ATOM 896 O O . VAL A 1 126 ? -14.063 -2.888 8.844 1.00 94.50 126 VAL A O 1
ATOM 899 N N . VAL A 1 127 ? -12.993 -4.856 9.035 1.00 94.88 127 VAL A N 1
ATOM 900 C CA . VAL A 1 127 ? -14.121 -5.582 9.623 1.00 94.88 127 VAL A CA 1
ATOM 901 C C . VAL A 1 127 ? -13.881 -5.686 11.123 1.0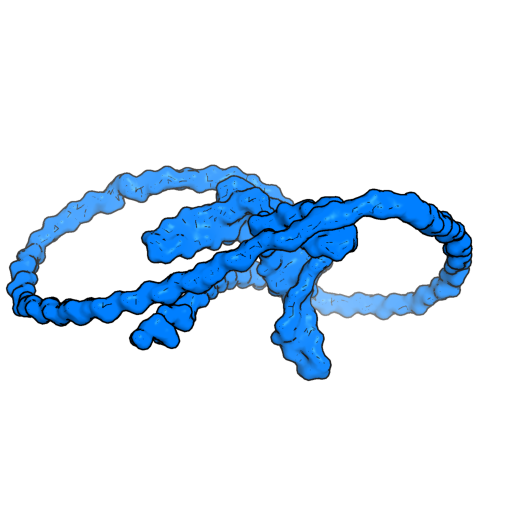0 94.88 127 VAL A C 1
ATOM 903 O O . VAL A 1 127 ? -12.938 -6.342 11.568 1.00 94.88 127 VAL A O 1
ATOM 906 N N . LYS A 1 128 ? -14.715 -5.016 11.919 1.00 93.94 128 LYS A N 1
ATOM 907 C CA . LYS A 1 128 ? -14.655 -5.096 13.382 1.00 93.94 128 LYS A CA 1
ATOM 908 C C . LYS A 1 128 ? -15.145 -6.471 13.865 1.00 93.94 128 LYS A C 1
ATOM 910 O O . LYS A 1 128 ? -15.954 -7.102 13.185 1.00 93.94 128 LYS A O 1
ATOM 915 N N . PRO A 1 129 ? -14.778 -6.907 15.086 1.00 94.06 129 PRO A N 1
ATOM 916 C CA . PRO A 1 129 ? -15.301 -8.144 15.683 1.00 94.06 129 PRO A CA 1
ATOM 917 C C . PRO A 1 129 ? -16.833 -8.193 15.797 1.00 94.06 129 PRO A C 1
ATOM 919 O O . PRO A 1 129 ? -17.416 -9.268 15.873 1.00 94.06 129 PRO A O 1
ATOM 922 N N . THR A 1 130 ? -17.489 -7.030 15.797 1.00 95.19 130 THR A N 1
ATOM 923 C CA . THR A 1 130 ? -18.951 -6.886 15.794 1.00 95.19 130 THR A CA 1
ATOM 924 C C . THR A 1 130 ? -19.597 -7.212 14.442 1.00 95.19 130 THR A C 1
ATOM 926 O O . THR A 1 130 ? -20.820 -7.252 14.358 1.00 95.19 130 THR A O 1
ATOM 929 N N . GLY A 1 131 ? -18.803 -7.415 13.385 1.00 94.06 131 GLY A N 1
ATOM 930 C CA . GLY A 1 131 ? -19.267 -7.555 12.002 1.00 94.06 131 GLY A CA 1
ATOM 931 C C . GLY A 1 131 ? -19.489 -6.221 11.280 1.00 94.06 131 GLY A C 1
ATOM 932 O O . GLY A 1 131 ? -19.841 -6.214 10.104 1.00 94.06 131 GLY A O 1
ATOM 933 N N . GLU A 1 132 ? -19.276 -5.091 11.957 1.00 94.06 132 GLU A N 1
ATOM 934 C CA . GLU A 1 132 ? -19.327 -3.764 11.341 1.00 94.06 132 GLU A CA 1
ATOM 935 C C . GLU A 1 132 ? -18.157 -3.588 10.362 1.00 94.06 132 GLU A C 1
ATOM 937 O O . GLU A 1 132 ? -17.002 -3.845 10.708 1.00 94.06 132 GLU A O 1
ATOM 942 N N . VAL A 1 133 ? -18.460 -3.130 9.147 1.00 92.56 133 VAL A N 1
ATOM 943 C CA . VAL A 1 133 ? -17.479 -2.882 8.086 1.00 92.56 133 VAL A CA 1
ATOM 944 C C . VAL A 1 133 ? -17.267 -1.381 7.953 1.00 92.56 133 VAL A C 1
ATOM 946 O O . VAL A 1 133 ? -18.213 -0.652 7.656 1.00 92.56 133 VAL A O 1
ATOM 949 N N . LEU A 1 134 ? -16.033 -0.926 8.155 1.00 94.94 134 LEU A N 1
ATOM 950 C CA . LEU A 1 134 ? -15.647 0.472 7.990 1.00 94.94 134 LEU A CA 1
ATOM 951 C C . LEU A 1 134 ? -14.648 0.630 6.842 1.00 94.94 134 LEU A C 1
ATOM 953 O O . LEU A 1 134 ? -13.657 -0.099 6.815 1.00 94.94 134 LEU A O 1
ATOM 957 N N . PRO A 1 135 ? -14.854 1.579 5.914 1.00 95.44 135 PRO A N 1
ATOM 958 C CA . PRO A 1 135 ? -13.826 1.924 4.943 1.00 95.44 135 PRO A CA 1
ATOM 959 C C . PRO A 1 135 ? -12.625 2.570 5.639 1.00 95.44 135 PRO A C 1
ATOM 961 O O . PRO A 1 135 ? -12.784 3.321 6.603 1.00 95.44 135 PRO A O 1
ATOM 964 N N . VAL A 1 136 ? -11.422 2.299 5.135 1.00 95.44 136 VAL A N 1
ATOM 965 C CA . VAL A 1 136 ? -10.201 2.989 5.575 1.00 95.44 136 VAL A CA 1
ATOM 966 C C . VAL A 1 136 ? -10.005 4.209 4.693 1.00 95.44 136 VAL A C 1
ATOM 968 O O . VAL A 1 136 ? -9.529 4.088 3.567 1.00 95.44 136 VAL A O 1
ATOM 971 N N . ASN A 1 137 ? -10.401 5.377 5.181 1.00 95.19 137 ASN A N 1
ATOM 972 C CA . ASN A 1 137 ? -10.363 6.623 4.426 1.00 95.19 137 ASN A CA 1
ATOM 973 C C . ASN A 1 137 ? -9.058 7.403 4.629 1.00 95.19 137 ASN A C 1
ATOM 975 O O . ASN A 1 137 ? -8.466 7.366 5.703 1.00 95.19 137 ASN A O 1
ATOM 979 N N . GLN A 1 138 ? -8.644 8.145 3.596 1.00 95.31 138 GLN A N 1
ATOM 980 C CA . GLN A 1 138 ? -7.520 9.089 3.635 1.00 95.31 138 GLN A CA 1
ATOM 981 C C . GLN A 1 138 ? -6.205 8.490 4.154 1.00 95.31 138 GLN A C 1
ATOM 983 O O . GLN A 1 138 ? -5.415 9.183 4.795 1.00 95.31 138 GLN A O 1
ATOM 988 N N . GLN A 1 139 ? -5.959 7.211 3.864 1.00 96.38 139 GLN A N 1
ATOM 989 C CA . GLN A 1 139 ? -4.737 6.530 4.268 1.00 96.38 139 GLN A CA 1
ATOM 990 C C . GLN A 1 139 ? -3.831 6.287 3.069 1.00 96.38 139 GLN A C 1
ATOM 992 O O . GLN A 1 139 ? -4.299 5.916 1.993 1.00 96.38 139 GLN A O 1
ATOM 997 N N . PHE A 1 140 ? -2.527 6.479 3.266 1.00 96.12 140 PHE A N 1
ATOM 998 C CA . PHE A 1 140 ? -1.538 6.121 2.258 1.00 96.12 140 PHE A CA 1
ATOM 999 C C . PHE A 1 140 ? -1.420 4.605 2.144 1.00 96.12 140 PHE A C 1
ATOM 1001 O O . PHE A 1 140 ? -1.185 3.897 3.129 1.00 96.12 140 PHE A O 1
ATOM 1008 N N . LEU A 1 141 ? -1.565 4.132 0.914 1.00 96.62 141 LEU A N 1
ATOM 1009 C CA . LEU A 1 141 ? -1.388 2.747 0.533 1.00 96.62 141 LEU A CA 1
ATOM 1010 C C . LEU A 1 141 ? -0.252 2.676 -0.480 1.00 96.62 141 LEU A C 1
ATOM 1012 O O . LEU A 1 141 ? -0.294 3.364 -1.499 1.00 96.62 141 LEU A O 1
ATOM 1016 N N . ALA A 1 142 ? 0.757 1.863 -0.199 1.00 97.44 142 ALA A N 1
ATOM 1017 C CA . ALA A 1 142 ? 1.923 1.700 -1.056 1.00 97.44 142 ALA A CA 1
ATOM 1018 C C . ALA A 1 142 ? 2.099 0.239 -1.472 1.00 97.44 142 ALA A C 1
ATOM 1020 O O . ALA A 1 142 ? 1.701 -0.685 -0.754 1.00 97.44 142 ALA A O 1
ATOM 1021 N N . LEU A 1 143 ? 2.727 0.033 -2.626 1.00 97.56 143 LEU A N 1
ATOM 1022 C CA . LEU A 1 143 ? 3.213 -1.276 -3.042 1.00 97.56 143 LEU A CA 1
ATOM 1023 C C . LEU A 1 143 ? 4.667 -1.430 -2.598 1.00 97.56 143 LEU A C 1
ATOM 1025 O O . LEU A 1 143 ? 5.544 -0.688 -3.035 1.00 97.56 143 LEU A O 1
ATOM 1029 N N . GLY A 1 144 ? 4.902 -2.378 -1.695 1.00 96.81 144 GLY A N 1
ATOM 1030 C CA . GLY A 1 144 ? 6.237 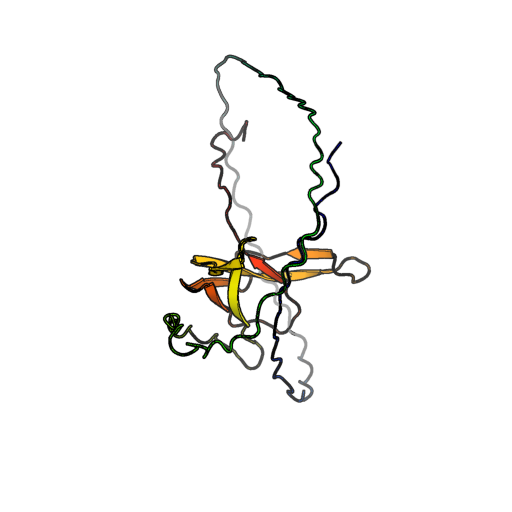-2.743 -1.237 1.00 96.81 144 GLY A CA 1
ATOM 1031 C C . GLY A 1 144 ? 6.803 -3.916 -2.025 1.00 96.81 144 GLY A C 1
ATOM 1032 O O . GLY A 1 144 ? 6.065 -4.802 -2.460 1.00 96.81 144 GLY A O 1
ATOM 1033 N N . GLU A 1 145 ? 8.118 -3.932 -2.177 1.00 96.75 145 GLU A N 1
ATOM 1034 C CA . GLU A 1 145 ? 8.855 -5.019 -2.811 1.00 96.75 145 GLU A CA 1
ATOM 1035 C C . GLU A 1 145 ? 9.108 -6.147 -1.808 1.00 96.75 145 GLU A C 1
ATOM 1037 O O . GLU A 1 145 ? 9.311 -5.918 -0.608 1.00 96.75 145 GLU A O 1
ATOM 1042 N N . ILE A 1 146 ? 9.095 -7.382 -2.309 1.00 96.25 146 ILE A N 1
ATOM 1043 C CA . ILE A 1 146 ? 9.442 -8.565 -1.524 1.00 96.25 146 ILE A CA 1
ATOM 1044 C C . ILE A 1 146 ? 10.958 -8.743 -1.558 1.00 96.25 146 ILE A C 1
ATOM 1046 O O . ILE A 1 146 ? 11.560 -8.845 -2.625 1.00 96.25 146 ILE A O 1
ATOM 1050 N N . ILE A 1 147 ? 11.565 -8.832 -0.380 1.00 94.00 147 ILE A N 1
ATOM 1051 C CA . ILE A 1 147 ? 12.992 -9.082 -0.208 1.00 94.00 147 ILE A CA 1
ATOM 1052 C C . ILE A 1 147 ? 13.175 -10.571 0.090 1.00 94.00 147 ILE A C 1
ATOM 1054 O O . ILE A 1 147 ? 12.629 -11.107 1.066 1.00 94.00 147 ILE A O 1
ATOM 1058 N N . LEU A 1 148 ? 13.945 -11.227 -0.775 1.00 95.38 148 LEU A N 1
ATOM 1059 C CA . LEU A 1 148 ? 14.306 -12.635 -0.653 1.00 95.38 148 LEU A CA 1
ATOM 1060 C C . LEU A 1 148 ? 15.562 -12.795 0.212 1.00 95.38 148 LEU A C 1
ATOM 1062 O O . LEU A 1 148 ? 16.432 -11.923 0.205 1.00 95.38 148 LEU A O 1
ATOM 1066 N N . ASP A 1 149 ? 15.662 -13.902 0.944 1.00 96.38 149 ASP A N 1
ATOM 1067 C CA . ASP A 1 149 ? 16.911 -14.304 1.595 1.00 96.38 149 ASP A CA 1
ATOM 1068 C C . ASP A 1 149 ? 17.878 -15.007 0.625 1.00 96.38 149 ASP A C 1
ATOM 1070 O O . ASP A 1 149 ? 17.591 -15.188 -0.560 1.00 96.38 149 ASP A O 1
ATOM 1074 N N . ASP A 1 150 ? 19.040 -15.425 1.135 1.00 97.25 150 ASP A N 1
ATOM 1075 C CA . ASP A 1 150 ? 20.075 -16.112 0.350 1.00 97.25 150 ASP A CA 1
ATOM 1076 C C . ASP A 1 150 ? 19.601 -17.455 -0.246 1.00 97.25 150 ASP A C 1
ATOM 1078 O O . ASP A 1 150 ? 20.218 -17.969 -1.182 1.00 97.25 150 ASP A O 1
ATOM 1082 N N . ALA A 1 151 ? 18.517 -18.039 0.279 1.00 96.69 151 ALA A N 1
ATOM 1083 C CA . ALA A 1 151 ? 17.898 -19.250 -0.255 1.00 96.69 151 ALA A CA 1
ATOM 1084 C C . ALA A 1 151 ? 16.820 -18.949 -1.316 1.00 96.69 151 ALA A C 1
ATOM 1086 O O . ALA A 1 151 ? 16.266 -19.879 -1.907 1.00 96.69 151 ALA A O 1
ATOM 1087 N N . GLY A 1 152 ? 16.537 -17.669 -1.582 1.00 95.50 152 GLY A N 1
ATOM 1088 C CA . GLY A 1 152 ? 15.466 -17.228 -2.471 1.00 95.50 152 GLY A CA 1
ATOM 1089 C C . GLY A 1 152 ? 14.078 -17.285 -1.827 1.00 95.50 152 GLY A C 1
ATOM 1090 O O . GLY A 1 152 ? 13.081 -17.212 -2.548 1.00 95.50 152 GLY A O 1
ATOM 1091 N N . GLU A 1 153 ? 13.989 -17.434 -0.502 1.00 96.00 153 GLU A N 1
ATOM 1092 C CA . GLU A 1 153 ? 12.718 -17.458 0.220 1.00 96.00 153 GLU A CA 1
ATOM 1093 C C . GLU A 1 153 ? 12.289 -16.049 0.632 1.00 96.00 153 GLU A C 1
ATOM 1095 O O . GLU A 1 153 ? 13.095 -15.190 0.983 1.00 96.00 153 GLU A O 1
ATOM 1100 N N . GLU A 1 154 ? 10.984 -15.808 0.620 1.00 95.50 154 GLU A N 1
ATOM 1101 C CA . GLU A 1 154 ? 10.408 -14.515 0.982 1.00 95.50 154 GLU A CA 1
ATOM 1102 C C . GLU A 1 154 ? 10.466 -14.322 2.490 1.00 95.50 154 GLU A C 1
ATOM 1104 O O . GLU A 1 154 ? 9.810 -15.045 3.245 1.00 95.50 154 GLU A O 1
ATOM 1109 N N . ARG A 1 155 ? 11.246 -13.340 2.940 1.00 93.31 155 ARG A N 1
ATOM 1110 C CA . ARG A 1 155 ? 11.421 -13.078 4.374 1.00 93.31 155 ARG A CA 1
ATOM 1111 C C . ARG A 1 155 ? 10.905 -11.728 4.798 1.00 93.31 155 ARG A C 1
ATOM 1113 O O . ARG A 1 155 ? 10.310 -11.615 5.868 1.00 93.31 155 ARG A O 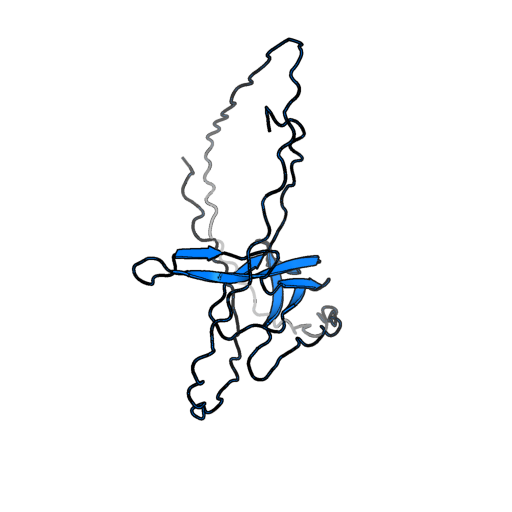1
ATOM 1120 N N . PHE A 1 156 ? 11.148 -10.718 3.977 1.00 94.12 156 PHE A N 1
ATOM 1121 C CA . PHE A 1 156 ? 10.840 -9.346 4.326 1.00 94.12 156 PHE A CA 1
ATOM 1122 C C . PHE A 1 156 ? 10.095 -8.665 3.196 1.00 94.12 156 PHE A C 1
ATOM 1124 O O . PHE A 1 156 ? 10.122 -9.083 2.040 1.00 94.12 156 PHE A O 1
ATOM 1131 N N . ALA A 1 157 ? 9.439 -7.584 3.564 1.00 94.38 157 ALA A N 1
ATOM 1132 C CA . ALA A 1 157 ? 8.883 -6.640 2.634 1.00 94.38 157 ALA A CA 1
ATOM 1133 C C . ALA A 1 157 ? 9.322 -5.246 3.054 1.00 94.38 157 ALA A C 1
ATOM 1135 O O . ALA A 1 157 ? 9.357 -4.935 4.248 1.00 94.38 157 ALA A O 1
ATOM 1136 N N . GLY A 1 158 ? 9.651 -4.421 2.074 1.00 92.81 158 GLY A N 1
ATOM 1137 C CA . GLY A 1 158 ? 10.042 -3.040 2.295 1.00 92.81 158 GLY A CA 1
ATOM 1138 C C . GLY A 1 158 ? 9.445 -2.152 1.223 1.00 92.81 158 GLY A C 1
ATOM 1139 O O . GLY A 1 158 ? 9.139 -2.600 0.121 1.00 92.81 158 GLY A O 1
ATOM 1140 N N . TYR A 1 159 ? 9.273 -0.878 1.541 1.00 95.38 159 TYR A N 1
ATOM 1141 C CA . TYR A 1 159 ? 8.963 0.123 0.534 1.00 95.38 159 TYR A CA 1
ATOM 1142 C C . TYR A 1 159 ? 9.712 1.409 0.866 1.00 95.38 159 TYR A C 1
ATOM 1144 O O . TYR A 1 159 ? 9.989 1.709 2.029 1.00 95.38 159 TYR A O 1
ATOM 1152 N N . SER A 1 160 ? 10.056 2.161 -0.171 1.00 94.38 160 SER A N 1
ATOM 1153 C CA . SER A 1 160 ? 10.644 3.488 -0.041 1.00 94.38 160 SER A CA 1
ATOM 1154 C C . SER A 1 160 ? 9.546 4.523 -0.248 1.00 94.38 160 SER A C 1
ATOM 1156 O O . SER A 1 160 ? 8.959 4.599 -1.325 1.00 94.38 160 SER A O 1
ATOM 1158 N N . ALA A 1 161 ? 9.265 5.344 0.764 1.00 91.44 161 ALA A N 1
ATOM 1159 C CA . ALA A 1 161 ? 8.176 6.321 0.705 1.00 91.44 161 ALA A CA 1
ATOM 1160 C C . ALA A 1 161 ? 8.345 7.388 -0.396 1.00 91.44 161 ALA A C 1
ATOM 1162 O O . ALA A 1 161 ? 7.367 8.036 -0.770 1.00 91.44 161 ALA A O 1
ATOM 1163 N N . SER A 1 162 ? 9.564 7.594 -0.906 1.00 92.75 162 SER A N 1
ATOM 1164 C CA . SER A 1 162 ? 9.853 8.566 -1.966 1.00 92.75 162 SER A CA 1
ATOM 1165 C C . SER A 1 162 ? 9.745 7.997 -3.381 1.00 92.75 162 SER A C 1
ATOM 1167 O O . SER A 1 162 ? 9.575 8.778 -4.313 1.00 92.75 162 SER A O 1
ATOM 1169 N N . THR A 1 163 ? 9.848 6.677 -3.553 1.00 94.81 163 THR A N 1
ATOM 1170 C CA . THR A 1 163 ? 9.943 6.044 -4.882 1.00 94.81 163 THR A CA 1
ATOM 1171 C C . THR A 1 163 ? 8.895 4.968 -5.134 1.00 94.81 163 THR A C 1
ATOM 1173 O O . THR A 1 163 ? 8.620 4.669 -6.289 1.00 94.81 163 THR A O 1
ATOM 1176 N N . ALA A 1 164 ? 8.310 4.379 -4.091 1.00 96.00 164 ALA A N 1
ATOM 1177 C CA . ALA A 1 164 ? 7.318 3.325 -4.251 1.00 96.00 164 ALA A CA 1
ATOM 1178 C C . ALA A 1 164 ? 6.008 3.872 -4.850 1.00 96.00 164 ALA A C 1
ATOM 1180 O O . ALA A 1 164 ? 5.555 4.948 -4.433 1.00 96.00 164 ALA A O 1
ATOM 1181 N N . PRO A 1 165 ? 5.348 3.118 -5.752 1.00 96.94 165 PRO A N 1
ATOM 1182 C CA . PRO A 1 165 ? 3.994 3.427 -6.193 1.00 96.94 165 PRO A CA 1
ATOM 1183 C C . PRO A 1 165 ? 3.051 3.481 -4.989 1.00 96.94 165 PRO A C 1
ATOM 1185 O O . PRO A 1 165 ? 2.937 2.512 -4.229 1.00 96.94 165 PRO A O 1
ATOM 1188 N N . ARG A 1 166 ? 2.390 4.624 -4.793 1.00 96.69 166 ARG A N 1
ATOM 1189 C CA . ARG A 1 166 ? 1.489 4.854 -3.661 1.00 96.69 166 ARG A CA 1
ATOM 1190 C C . ARG A 1 166 ? 0.330 5.758 -4.038 1.00 96.69 166 ARG A C 1
ATOM 1192 O O . ARG A 1 166 ? 0.487 6.640 -4.874 1.00 96.69 166 ARG A O 1
ATOM 1199 N N . GLU A 1 167 ? -0.793 5.568 -3.361 1.00 97.06 167 GLU A N 1
ATOM 1200 C CA . GLU A 1 167 ? -2.010 6.356 -3.552 1.00 97.06 167 GLU A CA 1
ATOM 1201 C C . GLU A 1 167 ? -2.720 6.574 -2.210 1.00 97.06 167 GLU A C 1
ATOM 1203 O O . GLU A 1 167 ? -2.533 5.804 -1.259 1.00 97.06 167 GLU A O 1
ATOM 1208 N N . LEU A 1 168 ? -3.526 7.632 -2.120 1.00 96.56 168 LEU A N 1
ATOM 1209 C CA . LEU A 1 168 ? -4.372 7.878 -0.956 1.00 96.56 168 LEU A CA 1
ATOM 1210 C C . LEU A 1 168 ? -5.739 7.210 -1.148 1.00 96.56 168 LEU A C 1
ATOM 1212 O O . LEU A 1 168 ? -6.377 7.363 -2.190 1.00 96.56 168 LEU A O 1
ATOM 1216 N N . THR A 1 169 ? -6.239 6.512 -0.131 1.00 96.44 169 THR A N 1
ATOM 1217 C CA . THR A 1 169 ? -7.615 6.007 -0.177 1.00 96.44 169 THR A CA 1
ATOM 1218 C C . THR A 1 169 ? -8.634 7.149 -0.088 1.00 96.44 169 THR A C 1
ATOM 1220 O O . THR A 1 169 ? -8.461 8.116 0.661 1.00 96.44 169 THR A O 1
ATOM 1223 N N . ASN A 1 170 ? -9.738 7.047 -0.831 1.00 95.44 170 ASN A N 1
ATOM 1224 C CA . ASN A 1 170 ? -10.824 8.030 -0.772 1.00 95.44 170 ASN A CA 1
ATOM 1225 C C . ASN A 1 170 ? -11.736 7.828 0.461 1.00 95.44 170 ASN A C 1
ATOM 1227 O O . ASN A 1 170 ? -11.490 6.975 1.311 1.00 95.44 170 ASN A O 1
ATOM 1231 N N . GLU A 1 171 ? -12.822 8.600 0.566 1.00 95.25 171 GLU A N 1
ATOM 1232 C CA . GLU A 1 171 ? -13.778 8.511 1.685 1.00 95.25 171 GLU A CA 1
ATOM 1233 C C . GLU A 1 171 ? -14.508 7.154 1.798 1.00 95.25 171 GLU A C 1
ATOM 1235 O O . GLU A 1 171 ? -15.020 6.815 2.864 1.00 95.25 171 GLU A O 1
ATOM 1240 N N . PHE A 1 172 ? -14.496 6.350 0.731 1.00 94.88 172 PHE A N 1
ATOM 1241 C CA . PHE A 1 172 ? -15.053 4.995 0.673 1.00 94.88 172 PHE A CA 1
ATOM 1242 C C . PHE A 1 172 ? -13.977 3.904 0.782 1.00 94.88 172 PHE A C 1
ATOM 1244 O O . PHE A 1 172 ? -14.274 2.724 0.597 1.00 94.88 172 PHE A O 1
ATOM 1251 N N . GLY A 1 173 ? -12.726 4.276 1.068 1.00 95.62 173 GLY A N 1
ATOM 1252 C CA . GLY A 1 173 ? -11.595 3.353 1.153 1.00 95.62 173 GLY A CA 1
ATOM 1253 C C . GLY A 1 173 ? -11.104 2.833 -0.197 1.00 95.62 173 GLY A C 1
ATOM 1254 O O . GLY A 1 173 ? -10.307 1.900 -0.241 1.00 95.62 173 GLY A O 1
ATOM 1255 N N . GLN A 1 174 ? -11.571 3.396 -1.308 1.00 96.69 174 GLN A N 1
ATOM 1256 C CA . GLN A 1 174 ? -11.151 2.982 -2.643 1.00 96.69 174 GLN A CA 1
ATOM 1257 C C . GLN A 1 174 ? -9.806 3.609 -3.008 1.00 96.69 174 GLN A C 1
ATOM 1259 O O . GLN A 1 174 ? -9.512 4.730 -2.593 1.00 96.69 174 GLN A O 1
ATOM 1264 N N . PHE A 1 175 ? -9.017 2.900 -3.810 1.00 97.00 175 PHE A N 1
ATOM 1265 C CA . PHE A 1 175 ? -7.719 3.357 -4.304 1.00 97.00 175 PHE A CA 1
ATOM 1266 C C . PHE A 1 175 ? -7.463 2.850 -5.728 1.00 97.00 175 PHE A C 1
ATOM 1268 O O . PHE A 1 175 ? -8.032 1.834 -6.143 1.00 97.00 175 PHE A O 1
ATOM 1275 N N . ALA A 1 176 ? -6.588 3.548 -6.453 1.00 97.44 176 ALA A N 1
ATOM 1276 C CA . ALA A 1 176 ? -6.129 3.184 -7.789 1.00 97.44 176 ALA A CA 1
ATOM 1277 C C . ALA A 1 176 ? -4.656 3.586 -7.957 1.00 97.44 176 ALA A C 1
ATOM 1279 O O . ALA A 1 176 ? -4.350 4.760 -8.106 1.00 97.44 176 ALA A O 1
ATOM 1280 N N . ILE A 1 177 ? -3.747 2.614 -7.919 1.00 97.50 177 ILE A N 1
ATOM 1281 C CA . ILE A 1 177 ? -2.308 2.818 -8.115 1.00 97.50 177 ILE A CA 1
ATOM 1282 C C . ILE A 1 177 ? -1.991 2.500 -9.579 1.00 97.50 177 ILE A C 1
ATOM 1284 O O . ILE A 1 177 ? -2.218 1.372 -10.016 1.00 97.50 177 ILE A O 1
ATOM 1288 N N . GLY A 1 178 ? -1.515 3.485 -10.339 1.00 97.19 178 GLY A N 1
ATOM 1289 C CA . GLY A 1 178 ? -1.066 3.316 -11.728 1.00 97.19 178 GLY A CA 1
ATOM 1290 C C . GLY A 1 178 ? 0.438 3.093 -11.854 1.00 97.19 178 GLY A C 1
ATOM 1291 O O . GLY A 1 178 ? 1.154 3.105 -10.854 1.00 97.19 178 GLY A O 1
ATOM 1292 N N . ASP A 1 179 ? 0.891 2.893 -13.091 1.00 96.25 179 ASP A N 1
ATOM 1293 C CA . ASP A 1 179 ? 2.302 2.718 -13.459 1.00 96.25 179 ASP A CA 1
ATOM 1294 C C . ASP A 1 179 ? 3.061 1.681 -12.610 1.00 96.25 179 ASP A C 1
ATOM 1296 O O . ASP A 1 179 ? 4.202 1.880 -12.195 1.00 96.25 179 ASP A O 1
ATOM 1300 N N . VAL A 1 180 ? 2.419 0.540 -12.353 1.00 96.94 180 VAL A N 1
ATOM 1301 C CA . VAL A 1 180 ? 2.996 -0.556 -11.567 1.00 96.94 180 VAL A CA 1
ATOM 1302 C C . VAL A 1 180 ? 3.688 -1.546 -12.496 1.00 96.94 180 VAL A C 1
ATOM 1304 O O . VAL A 1 180 ? 3.037 -2.190 -13.320 1.00 96.94 180 VAL A O 1
ATOM 1307 N N . GLU A 1 181 ? 5.000 -1.711 -12.356 1.00 96.69 181 GLU A N 1
ATOM 1308 C CA . GLU A 1 181 ? 5.739 -2.729 -13.106 1.00 96.69 181 GLU A CA 1
ATOM 1309 C C . GLU A 1 181 ? 5.217 -4.154 -12.798 1.00 96.69 181 GLU A C 1
ATOM 1311 O O . GLU A 1 181 ? 4.743 -4.436 -11.695 1.00 96.69 181 GLU A O 1
ATOM 1316 N N . PRO A 1 182 ? 5.266 -5.101 -13.752 1.00 96.62 182 PRO A N 1
ATOM 1317 C CA . PRO A 1 182 ? 4.881 -6.481 -13.497 1.00 96.62 182 PRO A CA 1
ATOM 1318 C C . PRO A 1 182 ? 5.815 -7.133 -12.476 1.00 96.62 182 PRO A C 1
ATOM 1320 O O . PRO A 1 182 ? 6.998 -7.345 -12.732 1.00 96.62 182 PRO A O 1
ATOM 1323 N N . GLY A 1 183 ? 5.266 -7.534 -11.334 1.00 95.00 183 GLY A N 1
ATOM 1324 C CA . GLY A 1 183 ? 6.067 -8.078 -10.247 1.00 95.00 183 GLY A CA 1
ATOM 1325 C C . GLY A 1 183 ? 5.230 -8.661 -9.121 1.00 95.00 183 GLY A C 1
ATOM 1326 O O . GLY A 1 183 ? 4.005 -8.785 -9.211 1.00 95.00 183 GLY A O 1
ATOM 1327 N N . ARG A 1 184 ? 5.914 -9.054 -8.048 1.00 95.19 184 ARG A N 1
ATOM 1328 C CA . ARG A 1 184 ? 5.280 -9.491 -6.804 1.00 95.19 184 ARG A CA 1
ATOM 1329 C C . ARG A 1 184 ? 5.451 -8.393 -5.770 1.00 95.19 184 ARG A C 1
ATOM 1331 O O . ARG A 1 184 ? 6.572 -7.993 -5.482 1.00 95.19 184 ARG A O 1
ATOM 1338 N N . TYR A 1 185 ? 4.334 -7.963 -5.203 1.00 96.56 185 TYR A N 1
ATOM 1339 C CA . TYR A 1 185 ? 4.289 -6.857 -4.260 1.00 96.56 185 TYR A CA 1
ATOM 1340 C C . TYR A 1 185 ? 3.549 -7.263 -2.997 1.00 96.56 185 TYR A C 1
ATOM 1342 O O . TYR A 1 185 ? 2.664 -8.125 -3.021 1.00 96.56 185 TYR A O 1
ATOM 1350 N N . VAL A 1 186 ? 3.877 -6.584 -1.908 1.00 96.62 186 VAL A N 1
ATOM 1351 C CA . VAL A 1 186 ? 3.021 -6.515 -0.729 1.00 96.62 186 VAL A CA 1
ATOM 1352 C C . VAL A 1 186 ? 2.254 -5.203 -0.727 1.00 96.62 186 VAL A C 1
ATOM 1354 O O . VAL A 1 186 ? 2.727 -4.182 -1.221 1.00 96.62 186 VAL A O 1
ATOM 1357 N N . LEU A 1 187 ? 1.069 -5.222 -0.133 1.00 96.69 187 LEU A N 1
ATOM 1358 C CA . LEU A 1 187 ? 0.309 -4.010 0.114 1.00 96.69 187 LEU A CA 1
ATOM 1359 C C . LEU A 1 187 ? 0.686 -3.476 1.497 1.00 96.69 187 LEU A C 1
ATOM 1361 O O . LEU A 1 187 ? 0.446 -4.150 2.501 1.00 96.69 187 LEU A O 1
ATOM 1365 N N . VAL A 1 188 ? 1.286 -2.290 1.551 1.00 95.88 188 VAL A N 1
ATOM 1366 C CA . VAL A 1 188 ? 1.702 -1.648 2.800 1.00 95.88 188 VAL A CA 1
ATOM 1367 C C . VAL A 1 188 ? 0.757 -0.499 3.109 1.00 95.88 188 VAL A C 1
ATOM 1369 O O . VAL A 1 188 ? 0.586 0.416 2.307 1.00 95.88 188 VAL A O 1
ATOM 1372 N N . LEU A 1 189 ? 0.142 -0.557 4.287 1.00 95.81 189 LEU A N 1
ATOM 1373 C CA . LEU A 1 189 ? -0.684 0.518 4.814 1.00 95.81 189 LEU A CA 1
ATOM 1374 C C . LEU A 1 189 ? 0.173 1.400 5.725 1.00 95.81 189 LEU A C 1
ATOM 1376 O O . LEU A 1 189 ? 0.556 0.970 6.815 1.00 95.81 189 LEU A O 1
ATOM 1380 N N . ASP A 1 190 ? 0.471 2.620 5.288 1.00 92.06 190 ASP A N 1
ATOM 1381 C CA . ASP A 1 190 ? 1.316 3.549 6.039 1.00 92.06 190 ASP A CA 1
ATOM 1382 C C . ASP A 1 190 ? 0.486 4.339 7.051 1.00 92.06 190 ASP A C 1
ATOM 1384 O O . ASP A 1 190 ? 0.118 5.483 6.802 1.00 92.06 190 ASP A O 1
ATOM 1388 N N . VAL A 1 191 ? 0.122 3.707 8.170 1.00 89.81 191 VAL A N 1
ATOM 1389 C CA . VAL A 1 191 ? -0.570 4.366 9.286 1.00 89.81 191 VAL A CA 1
ATOM 1390 C C . VAL A 1 191 ? 0.440 5.026 10.220 1.00 89.81 191 VAL A C 1
ATOM 1392 O O . VAL A 1 191 ? 1.121 4.360 10.999 1.00 89.81 191 VAL A O 1
ATOM 1395 N N . VAL A 1 192 ? 0.501 6.358 10.207 1.00 81.00 192 VAL A N 1
ATOM 1396 C CA . VAL A 1 192 ? 1.249 7.109 11.224 1.00 81.00 192 VAL A CA 1
ATOM 1397 C C . VAL A 1 192 ? 0.457 7.057 12.532 1.00 81.00 192 VAL A C 1
ATOM 1399 O O . VAL A 1 192 ? -0.422 7.878 12.778 1.00 81.00 192 VAL A O 1
ATOM 1402 N N . VAL A 1 193 ? 0.735 6.050 13.363 1.00 75.12 193 VAL A N 1
ATOM 1403 C CA . VAL A 1 193 ? 0.027 5.848 14.642 1.00 75.12 193 VAL A CA 1
ATOM 1404 C C . VAL A 1 193 ? 0.447 6.890 15.685 1.00 75.12 193 VAL A C 1
ATOM 1406 O O . VAL A 1 193 ? -0.357 7.302 16.518 1.00 75.12 193 VAL A O 1
ATOM 1409 N N . SER A 1 194 ? 1.697 7.348 15.633 1.00 70.69 194 SER A N 1
ATOM 1410 C CA . SER A 1 194 ? 2.243 8.343 16.556 1.00 70.69 194 SER A CA 1
ATOM 1411 C C . SER A 1 194 ? 3.444 9.048 15.935 1.00 70.69 194 SER A C 1
ATOM 1413 O O . SER A 1 194 ? 4.320 8.386 15.382 1.00 70.69 194 SER A O 1
ATOM 1415 N N . ALA A 1 195 ? 3.515 10.369 16.085 1.00 72.50 195 ALA A N 1
ATOM 1416 C CA . ALA A 1 195 ? 4.715 11.149 15.811 1.00 72.50 195 ALA A CA 1
ATOM 1417 C C . ALA A 1 195 ? 5.173 11.795 17.120 1.00 72.50 195 ALA A C 1
ATOM 1419 O O . ALA A 1 195 ? 4.435 12.577 17.720 1.00 72.50 195 ALA A O 1
ATOM 1420 N N . PHE A 1 196 ? 6.377 11.450 17.566 1.00 75.31 196 PHE A N 1
ATOM 1421 C CA . PHE A 1 196 ? 7.027 12.118 18.685 1.00 75.31 196 PHE A CA 1
ATOM 1422 C C . PHE A 1 196 ? 8.038 13.098 18.112 1.00 75.31 196 PHE A C 1
ATOM 1424 O O . PHE A 1 196 ? 8.898 12.722 17.316 1.00 75.31 196 PHE A O 1
ATOM 1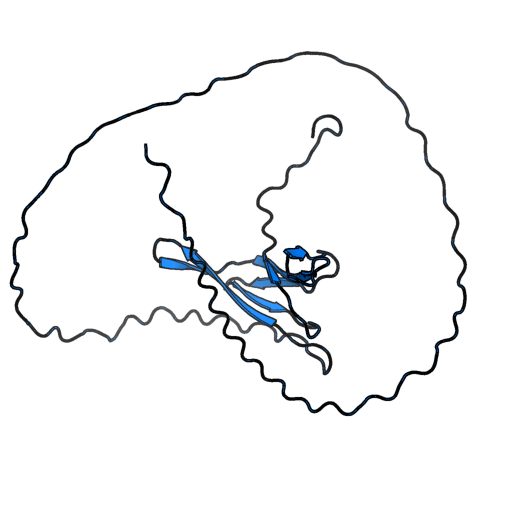431 N N . LEU A 1 197 ? 7.907 14.364 18.490 1.00 75.56 197 LEU A N 1
ATOM 1432 C CA . LEU A 1 197 ? 8.956 15.335 18.245 1.00 75.56 197 LEU A CA 1
ATOM 1433 C C . LEU A 1 197 ? 9.976 15.161 19.370 1.00 75.56 197 LEU A C 1
ATOM 1435 O O . LEU A 1 197 ? 9.715 15.578 20.498 1.00 75.56 197 LEU A O 1
ATOM 1439 N N . LEU A 1 198 ? 11.091 14.497 19.061 1.00 78.75 198 LEU A N 1
ATOM 1440 C CA . LEU A 1 198 ? 12.242 14.399 19.959 1.00 78.75 198 LEU A CA 1
ATOM 1441 C C . LEU A 1 198 ? 12.839 15.814 20.022 1.00 78.75 198 LEU A C 1
ATOM 1443 O O . LEU A 1 198 ? 13.550 16.248 19.116 1.00 78.75 198 LEU A O 1
ATOM 1447 N N . ASN A 1 199 ? 12.413 16.591 21.017 1.00 76.94 199 ASN A N 1
ATOM 1448 C CA . ASN A 1 199 ? 12.812 17.993 21.169 1.00 76.94 199 ASN A CA 1
ATOM 1449 C C . ASN A 1 199 ? 14.186 18.144 21.828 1.00 76.94 199 ASN A C 1
ATOM 1451 O O . ASN A 1 199 ? 14.729 19.246 21.843 1.00 76.94 199 ASN A O 1
ATOM 1455 N N . ASP A 1 200 ? 14.733 17.057 22.366 1.00 76.81 200 ASP A N 1
ATOM 1456 C CA . ASP A 1 200 ? 16.016 17.040 23.045 1.00 76.81 200 ASP A CA 1
ATOM 1457 C C . ASP A 1 200 ? 16.956 16.037 22.348 1.00 76.81 200 ASP A C 1
ATOM 1459 O O . ASP A 1 200 ? 16.695 14.831 22.374 1.00 76.81 200 ASP A O 1
ATOM 1463 N N . PRO A 1 201 ? 18.037 16.511 21.698 1.00 72.50 201 PRO A N 1
ATOM 1464 C CA . PRO A 1 201 ? 18.993 15.644 21.015 1.00 72.50 201 PRO A CA 1
ATOM 1465 C C . PRO A 1 201 ? 19.768 14.724 21.971 1.00 72.50 201 PRO A C 1
ATOM 1467 O O . PRO A 1 201 ? 20.378 13.765 21.497 1.00 72.50 201 PRO A O 1
ATOM 1470 N N . GLU A 1 202 ? 19.763 14.993 23.281 1.00 74.56 202 GLU A N 1
ATOM 1471 C CA . GLU A 1 202 ? 20.451 14.161 24.270 1.00 74.56 202 GLU A CA 1
ATOM 1472 C C . GLU A 1 202 ? 19.556 13.071 24.871 1.00 74.56 202 GLU A C 1
ATOM 1474 O O . GLU A 1 202 ? 20.070 12.014 25.244 1.00 74.56 202 GLU A O 1
ATOM 1479 N N . THR A 1 203 ? 18.238 13.289 24.961 1.00 68.00 203 THR A N 1
ATOM 1480 C CA . THR A 1 203 ? 17.336 12.367 25.679 1.00 68.00 203 THR A CA 1
ATOM 1481 C C . THR A 1 203 ? 16.340 11.620 24.805 1.00 68.00 203 THR A C 1
ATOM 1483 O O . THR A 1 203 ? 15.954 10.513 25.183 1.00 68.00 203 THR A O 1
ATOM 1486 N N . GLY A 1 204 ? 16.005 12.152 23.629 1.00 58.88 204 GLY A N 1
ATOM 1487 C CA . GLY A 1 204 ? 14.994 11.568 22.756 1.00 58.88 204 GLY A CA 1
ATOM 1488 C C . GLY A 1 204 ? 13.587 11.671 23.331 1.00 58.88 204 GLY A C 1
ATOM 1489 O O . GLY A 1 204 ? 13.172 10.744 24.058 1.00 58.88 204 GLY A O 1
#

pLDDT: mean 73.24, std 20.12, range [41.66, 97.56]

Secondary structure (DSSP, 8-state):
---------------------------PPPPPPPP----PPP----PPPP--------------------------------------------TT--------PPPPPPPP--SS-EEEEEE-EEE-TTS-EEE--S-EEEEEEEEE-TTS-EEEEE--TTTS-EEE--TTSEEEEEEEPSS-EEEEEE----------TTT-

Radius of gyration: 29.87 Å; chains: 1; bounding box: 81×54×72 Å

Sequence (204 aa):
MRRTFIMAMVVGMMLILAACGRGNREPTPEPAPAVVEATDTPTTAAEPAPTDEPTAESTPAEEPAATEADVDAAEQTESPLSAQESPLSAQDSPLSALQSPLFTAPPIAEPTVTDETGGVMGTLIVVKPTGEVLPVNQQFLALGEIILDDAGEERFAGYSASTAPRELTNEFGQFAIGDVEPGRYVLVLDVVVSAFLLNDPETG